Protein AF-A0A7S2JEN3-F1 (afdb_monomer)

Organism: NCBI:txid327968

Nearest PDB structures (foldseek):
  3asi-assembly1_A  TM=3.617E-01  e=3.922E-09  Bos taurus
  3poy-assembly1_A  TM=3.311E-01  e=6.018E-09  Bos taurus
  3qcw-assembly2_B  TM=3.626E-01  e=3.336E-08  Bos taurus
  3r05-assembly2_B  TM=3.254E-01  e=3.848E-08  Bos taurus
  8s9p-assembly1_A  TM=6.388E-01  e=2.435E-04  Homo sapiens

Structure (mmCIF, N/CA/C/O backbone):
data_AF-A0A7S2JEN3-F1
#
_entry.id   AF-A0A7S2JEN3-F1
#
loop_
_atom_site.group_PDB
_atom_site.id
_atom_site.type_symbol
_atom_site.label_atom_id
_atom_site.label_alt_id
_atom_site.label_comp_id
_atom_site.label_asym_id
_atom_site.label_entity_id
_atom_site.label_seq_id
_atom_site.pdbx_PDB_ins_code
_atom_site.Cartn_x
_atom_site.Cartn_y
_atom_site.Cartn_z
_atom_site.occupancy
_atom_site.B_iso_or_equiv
_atom_site.auth_seq_id
_atom_site.auth_comp_id
_atom_site.auth_asym_id
_atom_site.auth_atom_id
_atom_site.pdbx_PDB_model_num
ATOM 1 N N . MET A 1 1 ? -16.710 -2.799 22.332 1.00 93.75 1 MET A N 1
ATOM 2 C CA . MET A 1 1 ? -17.083 -2.979 20.915 1.00 93.75 1 MET A CA 1
ATOM 3 C C . MET A 1 1 ? -15.906 -3.557 20.156 1.00 93.75 1 MET A C 1
ATOM 5 O O . MET A 1 1 ? -14.784 -3.438 20.639 1.00 93.75 1 MET A O 1
ATOM 9 N N . SER A 1 2 ? -16.154 -4.150 18.993 1.00 96.62 2 SER A N 1
ATOM 10 C CA . SER A 1 2 ? -15.103 -4.720 18.150 1.00 96.62 2 SER A CA 1
ATOM 11 C C . SER A 1 2 ? -15.411 -4.555 16.673 1.00 96.62 2 SER A C 1
ATOM 13 O O . SER A 1 2 ? -16.582 -4.515 16.289 1.00 96.62 2 SER A O 1
ATOM 15 N N . PHE A 1 3 ? -14.358 -4.551 15.861 1.00 98.12 3 PHE A N 1
ATOM 16 C CA . PHE A 1 3 ? -14.443 -4.730 14.416 1.00 98.12 3 PHE A CA 1
ATOM 17 C C . PHE A 1 3 ? -13.589 -5.913 14.009 1.00 98.12 3 PHE A C 1
ATOM 19 O O . PHE A 1 3 ? -12.420 -5.968 14.381 1.00 98.12 3 PHE A O 1
ATOM 26 N N . ALA A 1 4 ? -14.163 -6.819 13.230 1.00 97.81 4 ALA A N 1
ATOM 27 C CA . ALA A 1 4 ? -13.425 -7.883 12.571 1.00 97.81 4 ALA A CA 1
ATOM 28 C C . ALA A 1 4 ? -13.518 -7.677 11.068 1.00 97.81 4 ALA A C 1
ATOM 30 O O . ALA A 1 4 ? -14.602 -7.391 10.569 1.00 97.81 4 ALA A O 1
ATOM 31 N N . PHE A 1 5 ? -12.404 -7.779 10.359 1.00 97.62 5 PHE A N 1
ATOM 32 C CA . PHE A 1 5 ? -12.376 -7.593 8.914 1.00 97.62 5 PHE A CA 1
ATOM 33 C C . PHE A 1 5 ? -11.152 -8.268 8.305 1.00 97.62 5 PHE A C 1
ATOM 35 O O . PHE A 1 5 ? -10.150 -8.516 8.977 1.00 97.62 5 PHE A O 1
ATOM 42 N N . THR A 1 6 ? -11.233 -8.529 7.010 1.00 96.75 6 THR A N 1
ATOM 43 C CA . THR A 1 6 ? -10.100 -8.928 6.180 1.00 96.75 6 THR A CA 1
ATOM 44 C C . THR A 1 6 ? -9.715 -7.725 5.322 1.00 96.75 6 THR A C 1
ATOM 46 O O . THR A 1 6 ? -10.590 -7.095 4.726 1.00 96.75 6 THR A O 1
ATOM 49 N N . ALA A 1 7 ? -8.435 -7.369 5.259 1.00 96.44 7 ALA A N 1
ATOM 50 C CA . ALA A 1 7 ? -7.984 -6.242 4.450 1.00 96.44 7 ALA A CA 1
ATOM 51 C C . ALA A 1 7 ? -6.655 -6.518 3.748 1.00 96.44 7 ALA A C 1
ATOM 53 O O . ALA A 1 7 ? -5.782 -7.203 4.275 1.00 96.44 7 ALA A O 1
ATOM 54 N N . ARG A 1 8 ? -6.515 -5.933 2.559 1.00 94.69 8 ARG A N 1
ATOM 55 C CA . ARG A 1 8 ? -5.269 -5.821 1.801 1.00 94.69 8 ARG A CA 1
ATOM 56 C C . ARG A 1 8 ? -5.065 -4.354 1.458 1.00 94.69 8 ARG A C 1
ATOM 58 O O . ARG A 1 8 ? -6.008 -3.700 1.012 1.00 94.69 8 ARG A O 1
ATOM 65 N N . TRP A 1 9 ? -3.844 -3.863 1.617 1.00 90.94 9 TRP A N 1
ATOM 66 C CA . TRP A 1 9 ? -3.442 -2.538 1.156 1.00 90.94 9 TRP A CA 1
ATOM 67 C C . TRP A 1 9 ? -2.580 -2.704 -0.082 1.00 90.94 9 TRP A C 1
ATOM 69 O O . TRP A 1 9 ? -1.497 -3.270 0.008 1.00 90.94 9 TRP A O 1
ATOM 79 N N . ASP A 1 10 ? -3.037 -2.203 -1.222 1.00 86.06 10 ASP A N 1
ATOM 80 C CA . ASP A 1 10 ? -2.220 -2.150 -2.441 1.00 86.06 10 ASP A CA 1
ATOM 81 C C . ASP A 1 10 ? -1.127 -1.086 -2.263 1.00 86.06 10 ASP A C 1
ATOM 83 O O . ASP A 1 10 ? 0.029 -1.269 -2.641 1.00 86.06 10 ASP A O 1
ATOM 87 N N . MET A 1 11 ? -1.498 -0.003 -1.572 1.00 77.44 11 MET A N 1
ATOM 88 C CA . MET A 1 11 ? -0.614 1.058 -1.116 1.00 77.44 11 MET A CA 1
ATOM 89 C C . MET A 1 11 ? -1.052 1.502 0.291 1.00 77.44 11 MET A C 1
ATOM 91 O O . MET A 1 11 ? -2.130 2.087 0.431 1.00 77.44 11 MET A O 1
ATOM 95 N N . PRO A 1 12 ? -0.262 1.256 1.355 1.00 73.56 12 PRO A N 1
ATOM 96 C CA . PRO A 1 12 ? -0.603 1.688 2.708 1.00 73.56 12 PRO A CA 1
ATOM 97 C C . PRO A 1 12 ? -0.328 3.189 2.875 1.00 73.56 12 PRO A C 1
ATOM 99 O O . PRO A 1 12 ? 0.626 3.600 3.541 1.00 73.56 12 PRO A O 1
ATOM 102 N N . ILE A 1 13 ? -1.169 4.016 2.248 1.00 73.19 13 ILE A N 1
ATOM 103 C CA . ILE A 1 13 ? -1.114 5.472 2.381 1.00 73.19 13 ILE A CA 1
ATOM 104 C C . ILE A 1 13 ? -1.272 5.827 3.855 1.00 73.19 13 ILE A C 1
ATOM 106 O O . ILE A 1 13 ? -2.235 5.429 4.514 1.00 73.19 13 ILE A O 1
ATOM 110 N N . ARG A 1 14 ? -0.313 6.598 4.372 1.00 79.12 14 ARG A N 1
ATOM 111 C CA . ARG A 1 14 ? -0.303 7.012 5.770 1.00 79.12 14 ARG A CA 1
ATOM 112 C C . ARG A 1 14 ? -1.595 7.747 6.116 1.00 79.12 14 ARG A C 1
ATOM 114 O O . ARG A 1 14 ? -1.864 8.818 5.581 1.00 79.12 14 ARG A O 1
ATOM 121 N N . GLY A 1 15 ? -2.349 7.189 7.056 1.00 80.00 15 GLY A N 1
ATOM 122 C CA . GLY A 1 15 ? -3.566 7.799 7.578 1.00 80.00 15 GLY A CA 1
ATOM 123 C C . GLY A 1 15 ? -4.828 7.508 6.770 1.00 80.00 15 GLY A C 1
ATOM 124 O O . GLY A 1 15 ? -5.889 7.967 7.181 1.00 80.00 15 GLY A O 1
ATOM 125 N N . ALA A 1 16 ? -4.756 6.736 5.679 1.00 86.94 16 ALA A N 1
ATOM 126 C CA . ALA A 1 16 ? -5.949 6.278 4.975 1.00 86.94 16 ALA A CA 1
ATOM 127 C C . ALA A 1 16 ? -6.713 5.253 5.840 1.00 86.94 16 ALA A C 1
ATOM 129 O O . ALA A 1 16 ? -6.142 4.214 6.206 1.00 86.94 16 ALA A O 1
ATOM 130 N N . PRO A 1 17 ? -7.978 5.527 6.210 1.00 92.50 17 PRO A N 1
ATOM 131 C CA . PRO A 1 17 ? -8.719 4.649 7.097 1.00 92.50 17 PRO A CA 1
ATOM 132 C C . PRO A 1 17 ? -9.406 3.514 6.337 1.00 92.50 17 PRO A C 1
ATOM 134 O O . PRO A 1 17 ? -9.975 3.698 5.262 1.00 92.50 17 PRO A O 1
ATOM 137 N N . VAL A 1 18 ? -9.415 2.342 6.964 1.00 95.44 18 VAL A N 1
ATOM 138 C CA . VAL A 1 18 ? -10.313 1.232 6.625 1.00 95.44 18 VAL A CA 1
ATOM 139 C C . VAL A 1 18 ? -11.694 1.498 7.218 1.00 95.44 18 VAL A C 1
ATOM 141 O O . VAL A 1 18 ? -12.700 1.226 6.571 1.00 95.44 18 VAL A O 1
ATOM 144 N N . ILE A 1 19 ? -11.742 2.061 8.428 1.00 96.62 19 ILE A N 1
ATOM 145 C CA . ILE A 1 19 ? -12.964 2.393 9.168 1.00 96.62 19 ILE A CA 1
ATOM 146 C C . ILE A 1 19 ? -12.802 3.805 9.726 1.00 96.62 19 ILE A C 1
ATOM 148 O O . ILE A 1 19 ? -11.794 4.082 10.374 1.00 96.62 19 ILE A O 1
ATOM 152 N N . ASP A 1 20 ? -13.782 4.677 9.502 1.00 95.12 20 ASP A N 1
ATOM 153 C CA . ASP A 1 20 ? -13.841 6.022 10.090 1.00 95.12 20 ASP A CA 1
ATOM 154 C C . ASP A 1 20 ? -15.295 6.344 10.468 1.00 95.12 20 ASP A C 1
ATOM 156 O O . ASP A 1 20 ? -16.127 6.723 9.635 1.00 95.12 20 ASP A O 1
ATOM 160 N N . PHE A 1 21 ? -15.632 6.065 11.730 1.00 94.88 21 PHE A N 1
ATOM 161 C CA . PHE A 1 21 ? -16.981 6.205 12.274 1.00 94.88 21 PHE A CA 1
ATOM 162 C C . PHE A 1 21 ? -17.039 7.392 13.228 1.00 94.88 21 PHE A C 1
ATOM 164 O O . PHE A 1 21 ? -16.536 7.305 14.349 1.00 94.88 21 PHE A O 1
ATOM 171 N N . ALA A 1 22 ? -17.702 8.475 12.836 1.00 92.19 22 ALA A N 1
ATOM 172 C CA . ALA A 1 22 ? -17.576 9.753 13.530 1.00 92.19 22 ALA A CA 1
ATOM 173 C C . ALA A 1 22 ? -18.874 10.573 13.581 1.00 92.19 22 ALA A C 1
ATOM 175 O O . ALA A 1 22 ? -19.838 10.342 12.840 1.00 92.19 22 AL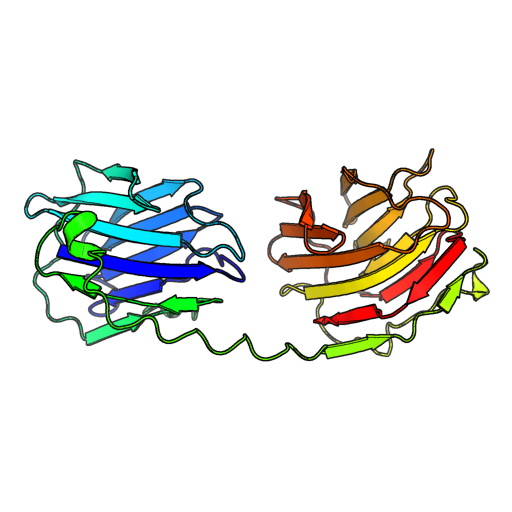A A O 1
ATOM 176 N N . ASN A 1 23 ? -18.876 11.558 14.479 1.00 87.12 23 ASN A N 1
ATOM 177 C CA . ASN A 1 23 ? -19.910 12.577 14.630 1.00 87.12 23 ASN A CA 1
ATOM 178 C C . ASN A 1 23 ? -19.324 13.976 14.343 1.00 87.12 23 ASN A C 1
ATOM 180 O O . ASN A 1 23 ? -19.205 14.817 15.230 1.00 87.12 23 ASN A O 1
ATOM 184 N N . GLY A 1 24 ? -18.908 14.219 13.096 1.00 77.06 24 GLY A N 1
ATOM 185 C CA . GLY A 1 24 ? -18.188 15.446 12.730 1.00 77.06 24 GLY A CA 1
ATOM 186 C C . GLY A 1 24 ? -16.699 15.377 13.086 1.00 77.06 24 GLY A C 1
ATOM 187 O O . GLY A 1 24 ? -16.101 14.314 12.976 1.00 77.06 24 GLY A O 1
ATOM 188 N N . ALA A 1 25 ? -16.081 16.504 13.456 1.00 71.75 25 ALA A N 1
ATOM 189 C CA . ALA A 1 25 ? -14.637 16.586 13.731 1.00 71.75 25 ALA A CA 1
ATOM 190 C C . ALA A 1 25 ? -14.217 16.025 15.107 1.00 71.75 25 ALA A C 1
ATOM 192 O O . ALA A 1 25 ? -13.027 15.968 15.407 1.00 71.75 25 ALA A O 1
ATOM 193 N N . SER A 1 26 ? -15.181 15.636 15.941 1.00 72.25 26 SER A N 1
ATOM 194 C CA . SER A 1 26 ? -14.978 15.077 17.278 1.00 72.25 26 SER A CA 1
ATOM 195 C C . SER A 1 26 ? -15.768 13.770 17.432 1.00 72.25 26 SER A C 1
ATOM 197 O O . SER A 1 26 ? -16.727 13.520 16.702 1.00 72.25 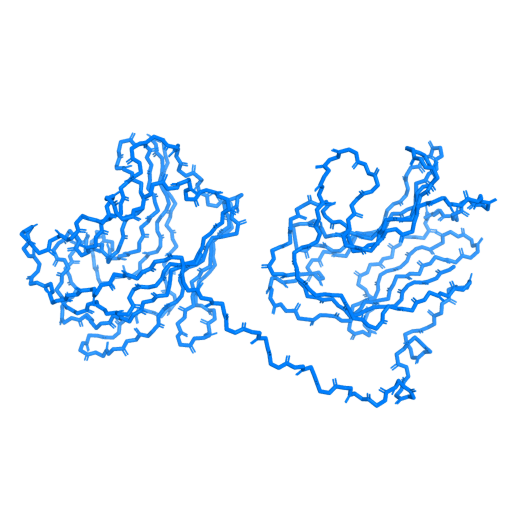26 SER A O 1
ATOM 199 N N . ASP A 1 27 ? -15.375 12.924 18.387 1.00 88.56 27 ASP A N 1
ATOM 200 C CA . ASP A 1 27 ? -16.066 11.666 18.725 1.00 88.56 27 ASP A CA 1
ATOM 201 C C . ASP A 1 27 ? -16.008 10.564 17.642 1.00 88.56 27 ASP A C 1
ATOM 203 O O . ASP A 1 27 ? -17.024 9.987 17.229 1.00 88.56 27 ASP A O 1
ATOM 207 N N . GLY A 1 28 ? -14.788 10.264 17.193 1.00 94.06 28 GLY A N 1
ATOM 208 C CA . GLY A 1 28 ? -14.463 9.289 16.154 1.00 94.06 28 GLY A CA 1
ATOM 209 C C . GLY A 1 28 ? -14.034 7.911 16.667 1.00 94.06 28 GLY A C 1
ATOM 210 O O . GLY A 1 28 ? -13.557 7.730 17.788 1.00 94.06 28 GLY A O 1
ATOM 211 N N . ILE A 1 29 ? -14.199 6.908 15.814 1.00 96.25 29 ILE A N 1
ATOM 212 C CA . ILE A 1 29 ? -13.578 5.595 15.940 1.00 96.25 29 ILE A CA 1
ATOM 213 C C . ILE A 1 29 ? -12.918 5.295 14.603 1.00 96.25 29 ILE A C 1
ATOM 215 O O . ILE A 1 29 ? -13.609 5.171 13.590 1.00 96.25 29 ILE A O 1
ATOM 219 N N . VAL A 1 30 ? -11.594 5.185 14.606 1.00 95.94 30 VAL A N 1
ATOM 220 C CA . VAL A 1 30 ? -10.807 5.133 13.375 1.00 95.94 30 VAL A CA 1
ATOM 221 C C . VAL A 1 30 ? -9.895 3.917 13.391 1.00 95.94 30 VAL A C 1
ATOM 223 O O . VAL A 1 30 ? -9.175 3.687 14.359 1.00 95.94 30 VAL A O 1
ATOM 226 N N . VAL A 1 31 ? -9.907 3.147 12.305 1.00 97.50 31 VAL A N 1
ATOM 227 C CA . VAL A 1 31 ? -8.921 2.098 12.026 1.00 97.50 31 VAL A CA 1
ATOM 228 C C . VAL A 1 31 ? -8.219 2.459 10.730 1.00 97.50 31 VAL A C 1
ATOM 230 O O . VAL A 1 31 ? -8.868 2.565 9.688 1.00 97.50 31 VAL A O 1
ATOM 233 N N . LYS A 1 32 ? -6.905 2.661 10.779 1.00 95.38 32 LYS A N 1
ATOM 234 C CA . LYS A 1 32 ? -6.117 3.163 9.647 1.00 95.38 32 LYS A CA 1
ATOM 235 C C . LYS A 1 32 ? -4.753 2.495 9.568 1.00 95.38 32 LYS A C 1
ATOM 237 O O . LYS A 1 32 ? -4.239 2.001 10.568 1.00 95.38 32 LYS A O 1
ATOM 242 N N . A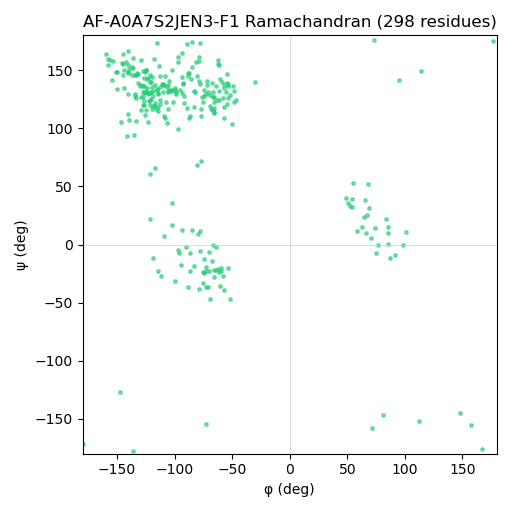LA A 1 33 ? -4.165 2.496 8.377 1.00 91.38 33 ALA A N 1
ATOM 243 C CA . ALA A 1 33 ? -2.781 2.078 8.199 1.00 91.38 33 ALA A CA 1
ATOM 244 C C . ALA A 1 33 ? -1.835 3.286 8.253 1.00 91.38 33 ALA A C 1
ATOM 246 O O . ALA A 1 33 ? -2.148 4.378 7.771 1.00 91.38 33 ALA A O 1
ATOM 247 N N . SER A 1 34 ? -0.650 3.091 8.827 1.00 84.06 34 SER A N 1
ATOM 248 C CA . SER A 1 34 ? 0.418 4.092 8.843 1.00 84.06 34 SER A CA 1
ATOM 249 C C . SER A 1 34 ? 1.777 3.404 8.777 1.00 84.06 34 SER A C 1
ATOM 251 O O . SER A 1 34 ? 2.227 2.838 9.769 1.00 84.06 34 SER A O 1
ATOM 253 N N . GLY A 1 35 ? 2.439 3.460 7.615 1.00 76.50 35 GLY A N 1
ATOM 254 C CA . GLY A 1 35 ? 3.826 2.997 7.456 1.00 76.50 35 GLY A CA 1
ATOM 255 C C . GLY A 1 35 ? 4.041 1.547 7.903 1.00 76.50 35 GLY A C 1
ATOM 256 O O . GLY A 1 35 ? 4.863 1.292 8.774 1.00 76.50 35 GLY A O 1
ATOM 257 N N . GLY A 1 36 ? 3.236 0.618 7.379 1.00 86.12 36 GLY A N 1
ATOM 258 C CA . GLY A 1 36 ? 3.299 -0.809 7.731 1.00 86.12 36 GLY A CA 1
ATOM 259 C C . GLY A 1 36 ? 2.675 -1.179 9.085 1.00 86.12 36 GLY A C 1
ATOM 260 O O . GLY A 1 36 ? 2.642 -2.348 9.463 1.00 86.12 36 GLY A O 1
ATOM 261 N N . SER A 1 37 ? 2.143 -0.203 9.820 1.00 93.56 37 SER A N 1
ATOM 262 C CA . SER A 1 37 ? 1.423 -0.433 11.075 1.00 93.56 37 SER A CA 1
ATOM 263 C C . SER A 1 37 ? -0.084 -0.334 10.872 1.00 93.56 37 SER A C 1
ATOM 265 O O . SER A 1 37 ? -0.544 0.449 10.035 1.00 93.56 37 SER A O 1
ATOM 267 N N . LEU A 1 38 ? -0.848 -1.075 11.675 1.00 96.50 38 LEU A N 1
ATOM 268 C CA . LEU A 1 38 ? -2.279 -0.836 11.850 1.00 96.50 38 LEU A CA 1
ATOM 269 C C . LEU A 1 38 ? -2.493 -0.030 13.131 1.00 96.50 38 LEU A C 1
ATOM 271 O O . LEU A 1 38 ? -1.971 -0.393 14.183 1.00 96.50 38 LEU A O 1
ATOM 275 N N . GLU A 1 39 ? -3.270 1.039 13.048 1.00 97.62 39 GLU A N 1
ATOM 276 C CA . GLU A 1 39 ? -3.605 1.905 14.171 1.00 97.62 39 GLU A CA 1
ATOM 277 C C . GLU A 1 39 ? -5.117 1.886 14.398 1.00 97.62 39 GLU A C 1
ATOM 279 O O . GLU A 1 39 ? -5.902 2.035 13.456 1.00 97.62 39 GLU A O 1
ATOM 284 N N . PHE A 1 40 ? -5.521 1.700 15.652 1.00 98.06 40 PHE A N 1
ATOM 285 C CA . PHE A 1 40 ? -6.907 1.767 16.094 1.00 98.06 40 PHE A CA 1
ATOM 286 C C . PHE A 1 40 ? -7.045 2.866 17.141 1.00 98.06 40 PHE A C 1
ATOM 288 O O . PHE A 1 40 ? -6.453 2.774 18.214 1.00 98.06 40 PHE A O 1
ATOM 295 N N . CYS A 1 41 ? -7.837 3.889 16.828 1.00 96.88 41 CYS A N 1
ATOM 296 C CA . CYS A 1 41 ? -8.033 5.067 17.658 1.00 96.88 41 CYS A CA 1
ATOM 297 C C . CYS A 1 41 ? -9.492 5.241 18.074 1.00 96.88 41 CYS A C 1
ATOM 299 O O . CYS A 1 41 ? -10.424 5.011 17.299 1.00 96.88 41 CYS A O 1
ATOM 301 N N . VAL A 1 42 ? -9.665 5.730 19.297 1.00 96.56 42 VAL A N 1
ATOM 302 C CA . VAL A 1 42 ? -10.915 6.270 19.823 1.00 96.56 42 VAL A CA 1
ATOM 303 C C . VAL A 1 42 ? -10.679 7.742 20.123 1.00 96.56 42 VAL A C 1
ATOM 305 O O . VAL A 1 42 ? -9.857 8.097 20.969 1.00 96.56 42 VAL A O 1
ATOM 308 N N . GLU A 1 43 ? -11.404 8.594 19.417 1.00 93.31 43 GLU A N 1
ATOM 309 C CA . GLU A 1 43 ? -11.306 10.046 19.492 1.00 93.31 43 GLU A CA 1
ATOM 310 C C . GLU A 1 43 ? -12.525 10.569 20.254 1.00 93.31 43 GLU A C 1
ATOM 312 O O . GLU A 1 43 ? -13.647 10.161 19.974 1.00 93.31 43 GLU A O 1
ATOM 317 N N . ASN A 1 44 ? -12.322 11.445 21.236 1.00 88.75 44 ASN A N 1
ATOM 318 C CA . ASN A 1 44 ? -13.376 12.249 21.865 1.00 88.75 44 ASN A CA 1
ATOM 319 C C . ASN A 1 44 ? -12.793 13.608 22.290 1.00 88.75 44 ASN A C 1
ATOM 321 O O . ASN A 1 44 ? -12.154 14.255 21.467 1.00 88.75 44 ASN A O 1
ATOM 325 N N . SER A 1 45 ? -12.933 14.047 23.547 1.00 86.38 45 SER A N 1
ATOM 326 C CA . SER A 1 45 ? -12.160 15.193 24.058 1.00 86.38 45 SER A CA 1
ATOM 327 C C . SER A 1 45 ? -10.645 14.949 24.051 1.00 86.38 45 SER A C 1
ATOM 329 O O . SER A 1 45 ? -9.877 15.904 24.083 1.00 86.38 45 SER A O 1
ATOM 331 N N . HIS A 1 46 ? -10.222 13.681 24.030 1.00 88.12 46 HIS A N 1
ATOM 332 C CA . HIS A 1 46 ? -8.836 13.247 23.864 1.00 88.12 46 HIS A CA 1
ATOM 333 C C . HIS A 1 46 ? -8.794 12.010 22.962 1.00 88.12 46 HIS A C 1
ATOM 335 O O . HIS A 1 46 ? -9.752 11.236 22.913 1.00 88.12 46 HIS A O 1
ATOM 341 N N . THR A 1 47 ? -7.665 11.791 22.297 1.00 93.38 47 THR A N 1
ATOM 342 C CA . THR A 1 47 ? -7.453 10.613 21.451 1.00 93.38 47 THR A CA 1
ATOM 343 C C . THR A 1 47 ? -6.655 9.557 22.205 1.00 93.38 47 THR A C 1
ATOM 345 O O . THR A 1 47 ? -5.600 9.860 22.758 1.00 93.38 47 THR A O 1
ATOM 348 N N . ALA A 1 48 ? -7.147 8.318 22.209 1.00 96.38 48 ALA A N 1
ATOM 349 C CA . ALA A 1 48 ? -6.380 7.141 22.611 1.00 96.38 48 ALA A CA 1
ATOM 350 C C . ALA A 1 48 ? -6.221 6.223 21.399 1.00 96.38 48 ALA A C 1
ATOM 352 O O . ALA A 1 48 ? -7.203 5.966 20.701 1.00 96.38 48 ALA A O 1
ATOM 353 N N . CYS A 1 49 ? -5.007 5.737 21.154 1.00 97.00 49 CYS A N 1
ATOM 354 C CA . CYS A 1 49 ? -4.708 4.847 20.040 1.00 97.00 49 CYS A CA 1
ATOM 355 C C . CYS A 1 49 ? -3.879 3.659 20.516 1.00 97.00 49 CYS A C 1
ATOM 357 O O . CYS A 1 49 ? -3.039 3.794 21.401 1.00 97.00 49 CYS A O 1
ATOM 359 N N . VAL A 1 50 ? -4.084 2.516 19.873 1.00 97.94 50 VAL A N 1
ATOM 360 C CA . VAL A 1 50 ? -3.201 1.353 19.947 1.00 97.94 50 VAL A CA 1
ATOM 361 C C . VAL A 1 50 ? -2.640 1.096 18.550 1.00 97.94 50 VAL A C 1
ATOM 363 O O . VAL A 1 50 ? -3.372 1.184 17.560 1.00 97.94 50 VAL A O 1
ATOM 366 N N . THR A 1 51 ? -1.344 0.794 18.463 1.00 97.94 51 THR A N 1
ATOM 367 C CA . THR A 1 51 ? -0.633 0.642 17.186 1.00 97.94 51 THR A CA 1
ATOM 368 C C . THR A 1 51 ? 0.088 -0.694 17.136 1.00 97.94 51 THR A C 1
ATOM 370 O O . THR A 1 51 ? 0.975 -0.960 17.942 1.00 97.94 51 THR A O 1
ATOM 373 N N . ALA A 1 52 ? -0.262 -1.518 16.152 1.00 95.94 52 ALA A N 1
ATOM 374 C CA . ALA A 1 52 ? 0.409 -2.776 15.857 1.00 95.94 52 ALA A CA 1
ATOM 375 C C . ALA A 1 52 ? 1.428 -2.571 14.728 1.00 95.94 52 ALA A C 1
ATOM 377 O O . ALA A 1 52 ? 1.066 -2.522 13.547 1.00 95.94 52 ALA A O 1
ATOM 378 N N . GLY A 1 53 ? 2.702 -2.428 15.101 1.00 93.00 53 GLY A N 1
ATOM 379 C CA . GLY A 1 53 ? 3.813 -2.300 14.157 1.00 93.00 53 GLY A CA 1
ATOM 380 C C . GLY A 1 53 ? 4.0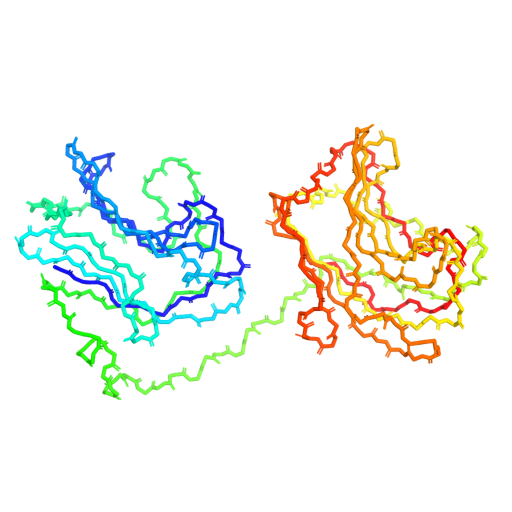01 -3.560 13.310 1.00 93.00 53 GLY A C 1
ATOM 381 O O . GLY A 1 53 ? 3.922 -4.671 13.826 1.00 93.00 53 GLY A O 1
ATOM 382 N N . GLY A 1 54 ? 4.224 -3.395 12.004 1.00 87.56 54 GLY A N 1
ATOM 383 C CA . GLY A 1 54 ? 4.429 -4.513 11.071 1.00 87.56 54 GLY A CA 1
ATOM 384 C C . GLY A 1 54 ? 3.178 -5.352 10.776 1.00 87.56 54 GLY A C 1
ATOM 385 O O . GLY A 1 54 ? 3.268 -6.362 10.083 1.00 87.56 54 GLY A O 1
ATOM 386 N N . ALA A 1 55 ? 2.004 -4.955 11.276 1.00 91.19 55 ALA A N 1
ATOM 387 C CA . ALA A 1 55 ? 0.753 -5.674 11.038 1.00 91.19 55 ALA A CA 1
ATOM 388 C C . ALA A 1 55 ? 0.196 -5.480 9.617 1.00 91.19 55 ALA A C 1
ATOM 390 O O . ALA A 1 55 ? -0.720 -6.195 9.218 1.00 91.19 55 ALA A O 1
ATOM 391 N N . VAL A 1 56 ? 0.717 -4.517 8.854 1.00 92.00 56 VAL A N 1
ATOM 392 C CA . VAL A 1 56 ? 0.285 -4.224 7.484 1.00 92.00 56 VAL A CA 1
ATOM 393 C C . VAL A 1 56 ? 1.471 -4.391 6.546 1.00 92.00 56 VAL A C 1
ATOM 395 O O . VAL A 1 56 ? 2.503 -3.751 6.718 1.00 92.00 56 VAL A O 1
ATOM 398 N N . SER A 1 57 ? 1.313 -5.222 5.520 1.00 87.31 57 SER A N 1
ATOM 399 C CA . SER A 1 57 ? 2.290 -5.370 4.440 1.00 87.31 57 SER A CA 1
ATOM 400 C C . SER A 1 57 ? 1.620 -5.104 3.090 1.00 87.31 57 SER A C 1
ATOM 402 O O . SER A 1 57 ? 0.514 -5.604 2.861 1.00 87.31 57 SER A O 1
ATOM 404 N N . PRO A 1 58 ? 2.244 -4.316 2.192 1.00 85.81 58 PRO A N 1
ATOM 405 C CA . PRO A 1 58 ? 1.688 -4.052 0.871 1.00 85.81 58 PRO A CA 1
ATOM 406 C C . PRO A 1 58 ? 1.366 -5.342 0.113 1.00 85.81 58 PRO A C 1
ATOM 408 O O . PRO A 1 58 ? 2.150 -6.290 0.109 1.00 85.81 58 PRO A O 1
ATOM 411 N N . ASN A 1 59 ? 0.214 -5.357 -0.553 1.00 86.00 59 ASN A N 1
ATOM 412 C CA . ASN A 1 59 ? -0.309 -6.458 -1.361 1.00 86.00 59 ASN A CA 1
ATOM 413 C C . ASN A 1 59 ? -0.509 -7.789 -0.616 1.00 86.00 59 ASN A C 1
ATOM 415 O O . ASN A 1 59 ? -0.795 -8.801 -1.254 1.00 86.00 59 ASN A O 1
ATOM 419 N N . GLN A 1 60 ? -0.426 -7.799 0.716 1.00 89.50 60 GLN A N 1
ATOM 420 C CA . GLN A 1 60 ? -0.735 -8.968 1.532 1.00 89.50 60 GLN A CA 1
ATOM 421 C C . GLN A 1 60 ? -2.090 -8.803 2.208 1.00 89.50 60 GLN A C 1
ATOM 423 O O . GLN A 1 60 ? -2.416 -7.746 2.749 1.00 89.50 60 GLN A O 1
ATOM 428 N N . GLU A 1 61 ? -2.899 -9.853 2.131 1.00 93.56 61 GLU A N 1
ATOM 429 C CA . GLU A 1 61 ? -4.172 -9.912 2.833 1.00 93.56 61 GLU A CA 1
ATOM 430 C C . GLU A 1 61 ? -3.935 -10.348 4.283 1.00 93.56 61 GLU A C 1
ATOM 432 O O . GLU A 1 61 ? -3.241 -11.332 4.540 1.00 93.56 61 GLU A O 1
ATOM 437 N N . GLY A 1 62 ? -4.521 -9.615 5.224 1.00 94.06 62 GLY A N 1
ATOM 438 C CA . GLY A 1 62 ? -4.502 -9.932 6.646 1.00 94.06 62 GLY A CA 1
ATOM 439 C C . GLY A 1 62 ? -5.911 -9.946 7.222 1.00 94.06 62 GLY A C 1
ATOM 440 O O . GLY A 1 62 ? -6.797 -9.212 6.773 1.00 94.06 62 GLY A O 1
ATOM 441 N N . LYS A 1 63 ? -6.125 -10.783 8.237 1.00 96.81 63 LYS A N 1
ATOM 442 C CA . LYS A 1 63 ? -7.327 -10.743 9.073 1.00 96.81 63 LYS A CA 1
ATOM 443 C C . LYS A 1 63 ? -7.033 -9.927 10.318 1.00 96.81 63 LYS A C 1
ATOM 445 O O . LYS A 1 63 ? -6.030 -10.158 10.994 1.00 96.81 63 LYS A O 1
ATOM 450 N N . TYR A 1 64 ? -7.940 -9.022 10.646 1.00 98.06 64 TYR A N 1
ATOM 451 C CA . TYR A 1 64 ? -7.783 -8.084 11.741 1.00 98.06 64 TYR A CA 1
ATOM 452 C C . TYR A 1 64 ? -9.000 -8.121 12.645 1.00 98.06 64 TYR A C 1
ATOM 454 O O . TYR A 1 64 ? -10.141 -8.132 12.184 1.00 98.06 64 TYR A O 1
ATOM 462 N N . LEU A 1 65 ? -8.745 -8.104 13.946 1.00 98.25 65 LEU A N 1
ATOM 463 C CA . LEU A 1 65 ? -9.759 -7.860 14.957 1.00 98.25 65 LEU A CA 1
ATOM 464 C C . LEU A 1 65 ? -9.249 -6.741 15.850 1.00 98.25 65 LEU A C 1
ATOM 466 O O . LEU A 1 65 ? -8.209 -6.885 16.483 1.00 98.25 65 LEU A O 1
ATOM 470 N N . VAL A 1 66 ? -9.986 -5.640 15.919 1.00 98.56 66 VAL A N 1
ATOM 471 C CA . VAL A 1 66 ? -9.719 -4.584 16.896 1.00 98.56 66 VAL A CA 1
ATOM 472 C C . VAL A 1 66 ? -10.826 -4.579 17.934 1.00 98.56 66 VAL A C 1
ATOM 474 O O . VAL A 1 66 ? -12.004 -4.762 17.607 1.00 98.56 66 VAL A O 1
ATOM 477 N N . THR A 1 67 ? -10.463 -4.416 19.199 1.00 97.81 67 THR A N 1
ATOM 478 C CA . THR A 1 67 ? -11.398 -4.515 20.320 1.00 97.81 67 THR A CA 1
ATOM 479 C C . THR A 1 67 ? -11.206 -3.370 21.288 1.00 97.81 67 THR A C 1
ATOM 481 O O . THR A 1 67 ? -10.085 -2.941 21.518 1.00 97.81 67 THR A O 1
ATOM 484 N N . VAL A 1 68 ? -12.299 -2.924 21.899 1.00 97.44 68 VAL A N 1
ATOM 485 C CA . VAL A 1 68 ? -12.270 -2.069 23.085 1.00 97.44 68 VAL A CA 1
ATOM 486 C C . VAL A 1 68 ? -13.255 -2.581 24.131 1.00 97.44 68 VAL A C 1
ATOM 488 O O . VAL A 1 68 ? -14.440 -2.798 23.831 1.00 97.44 68 VAL A O 1
ATOM 491 N N . THR A 1 69 ? -12.780 -2.817 25.351 1.00 94.62 69 THR A N 1
ATOM 492 C CA . THR A 1 69 ? -13.614 -3.310 26.456 1.00 94.62 69 THR A CA 1
ATOM 493 C C . THR A 1 69 ? -14.459 -2.185 27.058 1.00 94.62 69 THR A C 1
ATOM 495 O O . THR A 1 69 ? -14.325 -1.010 26.716 1.00 94.62 69 THR A O 1
ATOM 498 N N . LYS A 1 70 ? -15.370 -2.527 27.978 1.00 92.56 70 LYS A N 1
ATOM 499 C CA . LYS A 1 70 ? -16.158 -1.525 28.721 1.00 92.56 70 LYS A CA 1
ATOM 500 C C . LYS A 1 70 ? -15.308 -0.677 29.678 1.00 92.56 70 LYS A C 1
ATOM 502 O O . LYS A 1 70 ? -15.806 0.329 30.168 1.00 92.56 70 LYS A O 1
ATOM 507 N N . HIS A 1 71 ? -14.077 -1.108 29.958 1.00 91.06 71 HIS A N 1
ATOM 508 C CA . HIS A 1 71 ? -13.117 -0.403 30.805 1.00 91.06 71 HIS A CA 1
ATOM 509 C C . HIS A 1 71 ? -12.130 0.445 29.994 1.00 91.06 71 HIS A C 1
ATOM 511 O O . HIS A 1 71 ? -11.415 1.249 30.575 1.00 91.06 71 HIS A O 1
ATOM 517 N N . GLY A 1 72 ? -12.151 0.331 28.662 1.00 94.94 72 GLY A N 1
ATOM 518 C CA . GLY A 1 72 ? -11.309 1.119 27.767 1.00 94.94 72 GLY A CA 1
ATOM 519 C C . GLY A 1 72 ? -10.055 0.398 27.292 1.00 94.94 72 GLY A C 1
ATOM 520 O O . GLY A 1 72 ? -9.343 0.974 26.487 1.00 94.94 72 GLY A O 1
ATOM 521 N N . GLU A 1 73 ? -9.805 -0.847 27.700 1.00 96.31 73 GLU A N 1
ATOM 522 C CA . GLU A 1 73 ? -8.667 -1.625 27.190 1.00 96.31 73 GLU A CA 1
ATOM 523 C C . GLU A 1 73 ? -8.845 -1.843 25.685 1.00 96.31 73 GLU A C 1
ATOM 525 O O . GLU A 1 73 ? -9.894 -2.336 25.251 1.00 96.31 73 GLU A O 1
ATOM 530 N N . MET A 1 74 ? -7.852 -1.442 24.895 1.00 98.31 74 MET A N 1
ATOM 531 C CA . MET A 1 74 ? -7.860 -1.508 23.436 1.00 98.31 74 MET A CA 1
ATOM 532 C C . MET A 1 74 ? -6.870 -2.566 22.962 1.00 98.31 74 MET A C 1
ATOM 534 O O . MET A 1 74 ? -5.747 -2.620 23.447 1.00 98.31 74 MET A O 1
ATOM 538 N N . SER A 1 75 ? -7.249 -3.377 21.980 1.00 98.00 75 SER A N 1
ATOM 539 C CA . SER A 1 75 ? -6.368 -4.421 21.445 1.00 98.00 75 SER A CA 1
ATOM 540 C C . SER A 1 75 ? -6.491 -4.520 19.932 1.00 98.00 75 SER A C 1
ATOM 542 O O . SER A 1 75 ? -7.572 -4.311 19.374 1.00 98.00 75 SER A O 1
ATOM 544 N N . ILE A 1 76 ? -5.391 -4.882 19.277 1.00 98.50 76 ILE A N 1
ATOM 545 C CA . ILE A 1 76 ? -5.334 -5.263 17.865 1.00 98.50 76 ILE A CA 1
ATOM 546 C C . ILE A 1 76 ? -4.842 -6.701 17.793 1.00 98.50 76 ILE A C 1
ATOM 548 O O . ILE A 1 76 ? -3.778 -7.030 18.311 1.00 98.50 76 ILE A O 1
ATOM 552 N N . TYR A 1 77 ? -5.587 -7.536 17.084 1.00 96.81 77 TYR A N 1
ATOM 553 C CA . TYR A 1 77 ? -5.188 -8.878 16.703 1.00 96.81 77 TYR A CA 1
ATOM 554 C C . TYR A 1 77 ? -4.961 -8.930 15.195 1.00 96.81 77 TYR A C 1
ATOM 556 O O . TYR A 1 77 ? -5.766 -8.399 14.427 1.00 96.81 77 TYR A O 1
ATOM 564 N N . HIS A 1 78 ? -3.899 -9.613 14.780 1.00 96.12 78 HIS A N 1
ATOM 565 C CA . HIS A 1 78 ? -3.565 -9.868 13.384 1.00 96.12 78 HIS A CA 1
ATOM 566 C C . HIS A 1 78 ? -3.379 -11.376 13.190 1.00 96.12 78 HIS A C 1
ATOM 568 O O . HIS A 1 78 ? -2.596 -12.005 13.897 1.00 96.12 78 HIS A O 1
ATOM 574 N N . ASN A 1 79 ? -4.142 -11.968 12.268 1.00 91.81 79 ASN A N 1
ATOM 575 C CA . ASN A 1 79 ? -4.100 -13.402 11.947 1.00 91.81 79 ASN A CA 1
ATOM 576 C C . ASN A 1 79 ? -4.170 -14.335 13.176 1.00 91.81 79 ASN A C 1
ATOM 578 O O . ASN A 1 79 ? -3.490 -15.356 13.240 1.00 91.81 79 ASN A O 1
ATOM 582 N N . GLY A 1 80 ? -5.005 -13.997 14.161 1.00 86.75 80 GLY A N 1
ATOM 583 C CA . GLY A 1 80 ? -5.225 -14.814 15.359 1.00 86.75 80 GLY A CA 1
ATOM 584 C C . GLY A 1 80 ? -4.313 -14.493 16.533 1.00 86.75 80 GLY A C 1
ATOM 585 O O . GLY A 1 80 ? -4.569 -14.976 17.632 1.00 86.75 80 GLY A O 1
ATOM 586 N N . GLN A 1 81 ? -3.293 -13.661 16.334 1.00 85.56 81 GLN A N 1
ATOM 587 C CA . GLN A 1 81 ? -2.328 -13.300 17.367 1.00 85.56 81 GLN A CA 1
ATOM 588 C C . GLN A 1 81 ? -2.583 -11.884 17.876 1.00 85.56 81 GLN A C 1
ATOM 590 O O . GLN A 1 81 ? -2.909 -10.994 17.092 1.00 85.56 81 GLN A O 1
ATOM 595 N 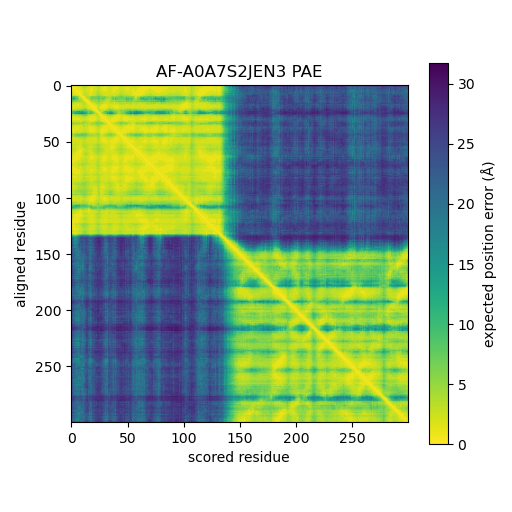N . LEU A 1 82 ? -2.431 -11.671 19.185 1.00 92.19 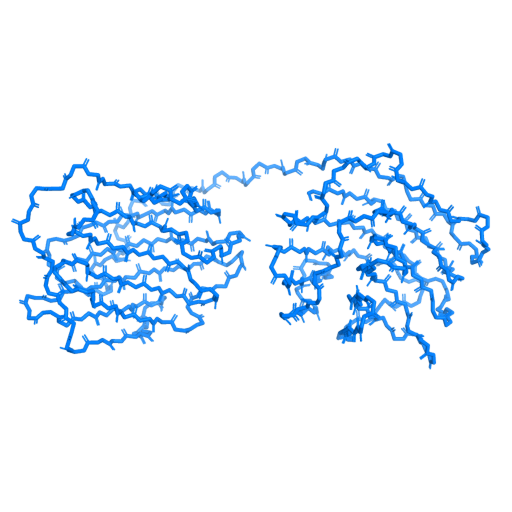82 LEU A N 1
ATOM 596 C CA . LEU A 1 82 ? -2.438 -10.333 19.772 1.00 92.19 82 LEU A CA 1
ATOM 597 C C . LEU A 1 82 ? -1.200 -9.580 19.270 1.00 92.19 82 LEU A C 1
ATOM 599 O O . LEU A 1 82 ? -0.075 -9.985 19.549 1.00 92.19 82 LEU A O 1
ATOM 603 N N . ALA A 1 83 ? -1.418 -8.513 18.508 1.00 91.81 83 ALA A N 1
ATOM 604 C CA . ALA A 1 83 ? -0.360 -7.736 17.871 1.00 91.81 83 ALA A CA 1
ATOM 605 C C . ALA A 1 83 ? -0.027 -6.455 18.650 1.00 91.81 83 ALA A C 1
ATOM 607 O O . ALA A 1 83 ? 1.118 -6.012 18.635 1.00 91.81 83 ALA A O 1
ATOM 608 N N . ALA A 1 84 ? -1.015 -5.859 19.321 1.00 95.56 84 ALA A N 1
ATOM 609 C CA . ALA A 1 84 ? -0.815 -4.720 20.211 1.00 95.56 84 ALA A CA 1
ATOM 610 C C . ALA A 1 84 ? -1.956 -4.596 21.224 1.00 95.56 84 ALA A C 1
ATOM 612 O O . ALA A 1 84 ? -3.087 -5.012 20.957 1.00 95.56 84 ALA A O 1
ATOM 613 N N . GLU A 1 85 ? -1.659 -3.974 22.360 1.00 94.50 85 GLU A N 1
ATOM 614 C CA . GLU A 1 85 ? -2.611 -3.703 23.431 1.00 94.50 85 GLU A CA 1
ATOM 615 C C . GLU A 1 85 ? -2.299 -2.360 24.102 1.00 94.50 85 GLU A C 1
ATOM 617 O O . GLU A 1 85 ? -1.138 -1.972 24.215 1.00 94.50 85 GLU A O 1
ATOM 622 N N . GLU A 1 86 ? -3.345 -1.663 24.537 1.00 95.88 86 GLU A N 1
ATOM 623 C CA . GLU A 1 86 ? -3.286 -0.464 25.366 1.00 95.88 86 GLU A CA 1
ATOM 624 C C . GLU A 1 86 ? -4.305 -0.610 26.504 1.00 95.88 86 GLU A C 1
ATOM 626 O O . GLU A 1 86 ? -5.521 -0.533 26.300 1.00 95.88 86 GLU A O 1
ATOM 631 N N . VAL A 1 87 ? -3.801 -0.856 27.714 1.00 93.56 87 VAL A N 1
ATOM 632 C CA . VAL A 1 87 ? -4.620 -1.095 28.913 1.00 93.56 87 VAL A CA 1
ATOM 633 C C . VAL A 1 87 ? -5.236 0.193 29.464 1.00 93.56 87 VAL A C 1
ATOM 635 O O . VAL A 1 87 ? -6.276 0.146 30.116 1.00 93.56 87 VAL A O 1
ATOM 638 N N . GLN A 1 88 ? -4.642 1.352 29.165 1.00 93.75 88 GLN A N 1
ATOM 639 C CA . GLN A 1 88 ? -5.146 2.685 29.512 1.00 93.75 88 GLN A CA 1
ATOM 640 C C . GLN A 1 88 ? -5.809 3.372 28.312 1.00 93.75 88 GLN A C 1
ATOM 642 O O . GLN A 1 88 ? -5.714 4.588 28.133 1.00 93.75 88 GLN A O 1
ATOM 647 N N . GLY A 1 89 ? -6.488 2.585 27.476 1.00 94.62 89 GLY A N 1
ATOM 648 C CA . GLY A 1 89 ? -7.209 3.095 26.321 1.00 94.62 89 GLY A CA 1
ATOM 649 C C . GLY A 1 89 ? -8.487 3.842 26.711 1.00 94.62 89 GLY A C 1
ATOM 650 O O . GLY A 1 89 ? -8.627 4.423 27.792 1.00 94.62 89 GLY A O 1
ATOM 651 N N . ARG A 1 90 ? -9.457 3.881 25.795 1.00 94.94 90 ARG A N 1
ATOM 652 C CA . ARG A 1 90 ? -10.638 4.730 25.964 1.00 94.94 90 ARG A CA 1
ATOM 653 C C . ARG A 1 90 ? -11.898 4.095 25.425 1.00 94.94 90 ARG A C 1
ATOM 655 O O . ARG A 1 90 ? -11.941 3.610 24.301 1.00 94.94 90 ARG A O 1
ATOM 662 N N . VAL A 1 91 ? -12.965 4.175 26.214 1.00 94.56 91 VAL A N 1
ATOM 663 C CA . VAL A 1 91 ? -14.297 3.746 25.783 1.00 94.56 91 VAL A CA 1
ATOM 664 C C . VAL A 1 91 ? -14.873 4.788 24.816 1.00 94.56 91 VAL A C 1
ATOM 666 O O . VAL A 1 91 ? -14.927 5.970 25.167 1.00 94.56 91 VAL A O 1
ATOM 669 N N . PRO A 1 92 ? -15.347 4.386 23.624 1.00 93.12 92 PRO A N 1
ATOM 670 C CA . PRO A 1 92 ? -16.009 5.303 22.707 1.00 93.12 92 PRO A CA 1
ATOM 671 C C . PRO A 1 92 ? -17.243 5.950 23.328 1.00 93.12 92 PRO A C 1
ATOM 673 O O . PRO A 1 92 ? -18.045 5.287 23.993 1.00 93.12 92 PRO A O 1
ATOM 676 N N . ALA A 1 93 ? -17.431 7.243 23.064 1.00 91.94 93 ALA A N 1
ATOM 677 C CA . ALA A 1 93 ? -18.598 7.966 23.545 1.00 91.94 93 ALA A CA 1
ATOM 678 C C . ALA A 1 93 ? -19.897 7.354 22.985 1.00 91.94 93 ALA A C 1
ATOM 680 O O . ALA A 1 93 ? -19.970 6.930 21.819 1.00 91.94 93 ALA A O 1
ATOM 681 N N . LYS A 1 94 ? -20.939 7.323 23.825 1.00 90.50 94 LYS A N 1
ATOM 682 C CA . LYS A 1 94 ? -22.299 6.905 23.453 1.00 90.50 94 LYS A CA 1
ATOM 683 C C . LYS A 1 94 ? -23.023 8.058 22.755 1.00 90.50 94 LYS A C 1
ATOM 685 O O . LYS A 1 94 ? -23.947 8.643 23.306 1.00 90.50 94 LYS A O 1
ATOM 690 N N . VAL A 1 95 ? -22.564 8.383 21.553 1.00 89.38 95 VAL A N 1
ATOM 691 C CA . VAL A 1 95 ? -23.133 9.433 20.703 1.00 89.38 95 VAL A CA 1
ATOM 692 C C . VAL A 1 95 ? -23.761 8.831 19.453 1.00 89.38 95 VAL A C 1
ATOM 694 O O . VAL A 1 95 ? -23.347 7.762 18.988 1.00 89.38 95 VAL A O 1
ATOM 697 N N . GLN A 1 96 ? -24.746 9.533 18.896 1.00 87.81 96 GLN A N 1
ATOM 698 C CA . GLN A 1 96 ? -25.191 9.278 17.533 1.00 87.81 96 GLN A CA 1
ATOM 699 C C . GLN A 1 96 ? -24.048 9.646 16.583 1.00 87.81 96 GLN A C 1
ATOM 701 O O . GLN A 1 96 ? -23.494 10.737 16.676 1.00 87.81 96 GLN A O 1
ATOM 706 N N . ARG A 1 97 ? -23.666 8.721 15.702 1.00 89.06 97 ARG A N 1
ATOM 707 C CA . ARG A 1 97 ? -22.675 8.973 14.651 1.00 89.06 97 ARG A CA 1
ATOM 708 C C . ARG A 1 97 ? -23.428 9.138 13.343 1.00 89.06 97 ARG A C 1
ATOM 710 O O . ARG A 1 97 ? -24.313 8.340 13.048 1.00 89.06 97 ARG A O 1
ATOM 717 N N . PHE A 1 98 ? -23.107 10.184 12.593 1.00 88.44 98 PHE A N 1
ATOM 718 C CA . PHE A 1 98 ? -23.744 10.448 11.300 1.00 88.44 98 PHE A CA 1
ATOM 719 C C . PHE A 1 98 ? -22.939 9.869 10.141 1.00 88.44 98 PHE A C 1
ATOM 721 O O . PHE A 1 98 ? -23.476 9.674 9.054 1.00 88.44 98 PHE A O 1
ATOM 728 N N . HIS A 1 99 ? -21.667 9.551 10.381 1.00 90.44 99 HIS A N 1
ATOM 729 C CA . HIS A 1 99 ? -20.750 9.060 9.370 1.00 90.44 99 HIS A CA 1
ATOM 730 C C . HIS A 1 99 ? -20.220 7.685 9.771 1.00 90.44 99 HIS A C 1
ATOM 732 O O . HIS A 1 99 ? -19.597 7.535 10.820 1.00 90.44 99 HIS A O 1
ATOM 738 N N . TYR A 1 100 ? -20.485 6.690 8.924 1.00 92.88 100 TYR A N 1
ATOM 739 C CA . TYR A 1 100 ? -20.033 5.305 9.075 1.00 92.88 100 TYR A CA 1
ATOM 740 C C . TYR A 1 100 ? -19.207 4.906 7.850 1.00 92.88 100 TYR A C 1
ATOM 742 O O . TYR A 1 100 ? -19.596 4.026 7.081 1.00 92.88 100 TYR A O 1
ATOM 750 N N . TRP A 1 101 ? -18.106 5.616 7.608 1.00 94.62 101 TRP A N 1
ATOM 751 C CA . TRP A 1 101 ? -17.327 5.427 6.390 1.00 94.62 101 TRP A CA 1
ATOM 752 C C . TRP A 1 101 ? -16.444 4.184 6.474 1.00 94.62 101 TRP A C 1
ATOM 754 O O . TRP A 1 101 ? -15.840 3.882 7.506 1.00 94.62 101 TRP A O 1
ATOM 764 N N . VAL A 1 102 ? -16.358 3.482 5.346 1.00 96.00 102 VAL A N 1
ATOM 765 C CA . VAL A 1 102 ? -15.451 2.357 5.123 1.00 96.00 102 VAL A CA 1
ATOM 766 C C . VAL A 1 102 ? -14.580 2.715 3.924 1.00 96.00 102 VAL A C 1
ATOM 768 O O . VAL A 1 102 ? -15.099 3.063 2.865 1.00 96.00 102 VAL A O 1
ATOM 771 N N . GLY A 1 103 ? -13.260 2.678 4.100 1.00 94.12 103 GLY A N 1
ATOM 772 C CA . GLY A 1 103 ? -12.289 2.992 3.049 1.00 94.12 103 GLY A CA 1
ATOM 773 C C . GLY A 1 103 ? -12.131 4.479 2.696 1.00 94.12 103 GLY A C 1
ATOM 774 O O . GLY A 1 103 ? -11.554 4.797 1.658 1.00 94.12 103 GLY A O 1
ATOM 775 N N . LYS A 1 104 ? -12.640 5.405 3.515 1.00 91.62 104 LYS A N 1
ATOM 776 C CA . LYS A 1 104 ? -12.503 6.858 3.320 1.00 91.62 104 LYS A CA 1
ATOM 777 C C . LYS A 1 104 ? -12.516 7.584 4.661 1.00 91.62 104 LYS A C 1
ATOM 779 O O . LYS A 1 104 ? -13.200 7.141 5.579 1.00 91.62 104 LYS A O 1
ATOM 784 N N . SER A 1 105 ? -11.797 8.705 4.758 1.00 88.94 105 SER A N 1
ATOM 785 C CA . SER A 1 105 ? -11.846 9.558 5.949 1.00 88.94 105 SER A CA 1
ATOM 786 C C . SER A 1 105 ? -13.058 10.490 5.991 1.00 88.94 105 SER A C 1
ATOM 788 O O . SER A 1 105 ? -13.494 11.045 4.981 1.00 88.94 105 SER A O 1
ATOM 790 N N . ASN A 1 106 ? -13.556 10.703 7.206 1.00 85.50 106 ASN A N 1
ATOM 791 C CA . ASN A 1 106 ? -14.511 11.743 7.555 1.00 85.50 106 ASN A CA 1
ATOM 792 C C . ASN A 1 106 ? -13.883 13.156 7.560 1.00 85.50 106 ASN A C 1
ATOM 794 O O . ASN A 1 106 ? -14.585 14.162 7.488 1.00 85.50 106 ASN A O 1
ATOM 798 N N . THR A 1 107 ? -12.556 13.253 7.643 1.00 79.75 107 THR A N 1
ATOM 799 C CA . THR A 1 107 ? -11.852 14.540 7.601 1.00 79.75 107 THR A CA 1
ATOM 800 C C . THR A 1 107 ? -11.728 15.069 6.171 1.00 79.75 107 THR A C 1
ATOM 802 O O . THR A 1 107 ? -11.722 14.314 5.198 1.00 79.75 107 THR A O 1
ATOM 805 N N . ALA A 1 108 ? -11.534 16.384 6.030 1.00 70.38 108 ALA A N 1
ATOM 806 C CA . ALA A 1 108 ? -11.319 17.036 4.734 1.00 70.38 108 ALA A CA 1
ATOM 807 C C . ALA A 1 108 ? -10.027 16.598 4.009 1.00 70.38 108 ALA A C 1
ATOM 809 O O . ALA A 1 108 ? -9.780 17.040 2.891 1.00 70.38 108 ALA A O 1
ATOM 810 N N . SER A 1 109 ? -9.209 15.728 4.618 1.00 71.44 109 SER A N 1
ATOM 811 C CA . SER A 1 109 ? -7.963 15.215 4.036 1.00 71.44 109 SER A CA 1
ATOM 812 C C . SER A 1 109 ? -8.165 14.461 2.719 1.00 71.44 109 SER A C 1
ATOM 814 O O . SER A 1 109 ? -7.213 14.305 1.960 1.00 71.44 109 SER A O 1
ATOM 816 N N . GLY A 1 110 ? -9.384 13.980 2.443 1.00 72.88 110 GLY A N 1
ATOM 817 C CA . GLY A 1 110 ? -9.701 13.267 1.205 1.00 72.88 110 GLY A CA 1
ATOM 818 C C . GLY A 1 110 ? -8.988 11.920 1.066 1.00 72.88 110 GLY A C 1
ATOM 819 O O . GLY A 1 110 ? -9.042 11.321 -0.004 1.00 72.88 110 GLY A O 1
ATOM 820 N N . LEU A 1 111 ? -8.334 11.434 2.127 1.00 83.75 111 LEU A N 1
ATOM 821 C CA . LEU A 1 111 ? -7.622 10.163 2.102 1.00 83.75 111 LEU A CA 1
ATOM 822 C C . LEU A 1 111 ? -8.611 9.005 1.941 1.00 83.75 111 LEU A C 1
ATOM 824 O O . LEU A 1 111 ? -9.616 8.912 2.657 1.00 83.75 111 LEU A O 1
ATOM 828 N N . VAL A 1 112 ? -8.294 8.116 1.004 1.00 88.75 112 VAL A N 1
ATOM 829 C CA . VAL A 1 112 ? -9.068 6.917 0.682 1.00 88.75 112 VAL A CA 1
ATOM 830 C C . VAL A 1 112 ? -8.185 5.681 0.782 1.00 88.75 112 VAL A C 1
ATOM 832 O O . VAL A 1 112 ? -6.971 5.744 0.590 1.00 88.75 112 VAL A O 1
ATOM 835 N N . HIS A 1 113 ? -8.794 4.553 1.126 1.00 90.56 113 HIS A N 1
ATOM 836 C CA . HIS A 1 113 ? -8.130 3.258 1.170 1.00 90.56 113 HIS A CA 1
ATOM 837 C C . HIS A 1 113 ? -7.858 2.755 -0.247 1.00 90.56 113 HIS A C 1
ATOM 839 O O . HIS A 1 113 ? -8.772 2.678 -1.066 1.00 90.56 113 HIS A O 1
ATOM 845 N N . HIS A 1 114 ? -6.615 2.357 -0.510 1.00 88.94 114 HIS A N 1
ATOM 846 C CA . HIS A 1 114 ? -6.220 1.701 -1.754 1.00 88.94 114 HIS A CA 1
ATOM 847 C C . HIS A 1 114 ? -5.974 0.220 -1.483 1.00 88.94 114 HIS A C 1
ATOM 849 O O . HIS A 1 114 ? -4.956 -0.158 -0.900 1.00 88.94 114 HIS A O 1
ATOM 855 N N . GLY A 1 115 ? -6.921 -0.616 -1.897 1.00 91.94 115 GLY A N 1
ATOM 856 C CA . GLY A 1 115 ? -6.853 -2.063 -1.750 1.00 91.94 115 GLY A CA 1
ATOM 857 C C . GLY A 1 115 ? -8.229 -2.681 -1.556 1.00 91.94 115 GLY A C 1
ATOM 858 O O . GLY A 1 115 ? -9.214 -2.223 -2.129 1.00 91.94 115 GLY A O 1
ATOM 859 N N . GLN A 1 116 ? -8.305 -3.734 -0.746 1.00 95.38 116 GLN A N 1
ATOM 860 C CA . GLN A 1 116 ? -9.536 -4.494 -0.530 1.00 95.38 116 GLN A CA 1
ATOM 861 C C . GLN A 1 116 ? -9.909 -4.537 0.949 1.00 95.38 116 GLN A C 1
ATOM 863 O O . GLN A 1 116 ? -9.034 -4.654 1.804 1.00 95.38 116 GLN A O 1
ATOM 868 N N . ILE A 1 117 ? -11.210 -4.473 1.231 1.00 96.56 117 ILE A N 1
ATOM 869 C CA . ILE A 1 117 ? -11.803 -4.672 2.557 1.00 96.56 117 ILE A CA 1
ATOM 870 C C . ILE A 1 117 ? -12.918 -5.707 2.380 1.00 96.56 117 ILE A C 1
ATOM 872 O O . ILE A 1 117 ? -13.766 -5.549 1.502 1.00 96.56 117 ILE A O 1
ATOM 876 N N . LYS A 1 118 ? -12.899 -6.780 3.171 1.00 95.06 118 LYS A N 1
ATOM 877 C CA . LYS A 1 118 ? -13.845 -7.904 3.104 1.00 95.06 118 LYS A CA 1
ATOM 878 C C . LYS A 1 118 ? -14.289 -8.299 4.508 1.00 95.06 118 LYS A C 1
ATOM 880 O O . LYS A 1 118 ? -13.618 -7.988 5.491 1.00 95.06 118 LYS A O 1
ATOM 885 N N . ASP A 1 119 ? -15.419 -8.995 4.583 1.00 93.94 119 ASP A N 1
ATOM 886 C CA . ASP A 1 119 ? -15.924 -9.638 5.803 1.00 93.94 119 ASP A CA 1
ATOM 887 C C . ASP A 1 119 ? -16.014 -8.711 7.026 1.00 93.94 119 ASP A C 1
ATOM 889 O O . ASP A 1 119 ? -15.804 -9.150 8.158 1.00 93.94 119 ASP A O 1
ATOM 893 N N . LEU A 1 120 ? -16.307 -7.421 6.815 1.00 96.38 120 LEU A N 1
ATOM 894 C CA . LEU A 1 120 ? -16.423 -6.458 7.907 1.00 96.38 120 LEU A CA 1
ATOM 895 C C . LEU A 1 120 ? -17.616 -6.812 8.806 1.00 96.38 120 LEU A C 1
ATOM 897 O O . LEU A 1 120 ? -18.772 -6.751 8.390 1.00 96.38 120 LEU A O 1
ATOM 901 N N . LYS A 1 121 ? -17.326 -7.125 10.068 1.00 96.06 121 LYS A N 1
ATOM 902 C CA . LYS A 1 121 ? -18.290 -7.389 11.139 1.00 96.06 121 LYS A CA 1
ATOM 903 C C . LYS A 1 121 ? -18.082 -6.397 12.277 1.00 96.06 121 LYS A C 1
ATOM 905 O O . LYS A 1 121 ? -16.950 -6.108 12.663 1.00 96.06 121 LYS A O 1
ATOM 910 N N . ILE A 1 122 ? -19.183 -5.913 12.847 1.00 95.81 122 ILE A N 1
ATOM 911 C CA . ILE A 1 122 ? -19.189 -4.944 13.949 1.00 95.81 122 ILE A CA 1
ATOM 912 C C . ILE A 1 122 ? -19.902 -5.569 15.147 1.00 95.81 122 ILE A C 1
ATOM 914 O O . ILE A 1 122 ? -21.017 -6.072 15.018 1.00 95.81 122 ILE A O 1
ATOM 918 N N . PHE A 1 123 ? -19.288 -5.494 16.327 1.00 94.44 123 PHE A N 1
ATOM 919 C CA . PHE A 1 123 ? -19.815 -6.092 17.554 1.00 94.44 123 PHE A CA 1
ATOM 920 C C . PHE A 1 123 ? -20.034 -5.039 18.641 1.00 94.44 123 PHE A C 1
ATOM 922 O O . PHE A 1 123 ? -19.200 -4.158 18.867 1.00 94.44 123 PHE A O 1
ATOM 929 N N . LYS A 1 124 ? -21.142 -5.168 19.384 1.00 89.50 124 LYS A N 1
ATOM 930 C CA . LYS A 1 124 ? -21.481 -4.262 20.499 1.00 89.50 124 LYS A CA 1
ATOM 931 C C . LYS A 1 124 ? -20.493 -4.367 21.676 1.00 89.50 124 LYS A C 1
ATOM 933 O O . LYS A 1 124 ? -20.274 -3.386 22.382 1.00 89.50 124 LYS A O 1
ATOM 938 N N . GLY A 1 125 ? -19.852 -5.521 21.865 1.00 89.38 125 GLY A N 1
ATOM 939 C CA . GLY A 1 125 ? -18.876 -5.796 22.929 1.00 89.38 125 GLY A CA 1
ATOM 940 C C . GLY A 1 125 ? -17.476 -6.078 22.390 1.00 89.38 125 GLY A C 1
ATOM 941 O O . GLY A 1 125 ? -17.292 -6.120 21.179 1.00 89.38 125 GLY A O 1
ATOM 942 N N . ALA A 1 126 ? -16.496 -6.209 23.287 1.00 93.06 126 ALA A N 1
ATOM 943 C CA . ALA A 1 126 ? -15.230 -6.847 22.932 1.00 93.06 126 ALA A CA 1
ATOM 944 C C . ALA A 1 126 ? -15.493 -8.348 22.721 1.00 93.06 126 ALA A C 1
ATOM 946 O O . ALA A 1 126 ? -16.134 -8.966 23.572 1.00 93.06 126 ALA A O 1
ATOM 947 N N . VAL A 1 127 ? -15.055 -8.908 21.595 1.00 93.56 127 VAL A N 1
ATOM 948 C CA . VAL A 1 127 ? -15.231 -10.334 21.259 1.00 93.56 127 VAL A CA 1
ATOM 949 C C . VAL A 1 127 ? -13.884 -11.029 21.107 1.00 93.56 127 VAL A C 1
ATOM 951 O O . VAL A 1 127 ? -12.870 -10.367 20.884 1.00 93.56 127 VAL A O 1
ATOM 954 N N . ARG A 1 128 ? -13.865 -12.361 21.218 1.00 89.38 128 ARG A N 1
ATOM 955 C CA . ARG A 1 128 ? -12.652 -13.150 20.978 1.00 89.38 128 ARG A CA 1
ATOM 956 C C . ARG A 1 128 ? -12.450 -13.366 19.482 1.00 89.38 128 ARG A C 1
ATOM 958 O O . ARG A 1 128 ? -13.403 -13.362 18.705 1.00 89.38 128 ARG A O 1
ATOM 965 N N . TRP A 1 129 ? -11.205 -13.639 19.093 1.00 90.75 129 TRP A N 1
ATOM 966 C CA . TRP A 1 129 ? -10.856 -13.973 17.710 1.00 90.75 129 TRP A CA 1
ATOM 967 C C . TRP A 1 129 ? -11.711 -15.109 17.135 1.00 90.75 129 TRP A C 1
ATOM 969 O O . TRP A 1 129 ? -12.250 -14.984 16.036 1.00 90.75 129 TRP A O 1
ATOM 979 N N . ALA A 1 130 ? -11.865 -16.195 17.898 1.00 87.56 130 ALA A N 1
ATOM 980 C CA . ALA A 1 130 ? -12.632 -17.364 17.478 1.00 87.56 130 ALA A CA 1
ATOM 981 C C . ALA A 1 130 ? -14.107 -17.032 17.196 1.00 87.56 130 ALA A C 1
ATOM 983 O O . ALA A 1 130 ? -14.661 -17.557 16.240 1.00 87.56 130 ALA A O 1
ATOM 984 N N . ASP A 1 131 ? -14.713 -16.120 17.960 1.00 89.56 131 ASP A N 1
ATOM 985 C CA . ASP A 1 131 ? -16.111 -15.710 17.768 1.00 89.56 131 ASP A CA 1
ATOM 986 C C . ASP A 1 131 ? -16.268 -14.790 16.545 1.00 89.56 131 ASP A C 1
ATOM 988 O O . ASP A 1 131 ? -17.279 -14.811 15.846 1.00 89.56 131 ASP A O 1
ATOM 992 N N . ALA A 1 132 ? -15.252 -13.968 16.269 1.00 91.75 132 ALA A N 1
ATOM 993 C CA . ALA A 1 132 ? -15.248 -13.040 15.143 1.00 91.75 132 ALA A CA 1
ATOM 994 C C . ALA A 1 132 ? -15.071 -13.746 13.783 1.00 91.75 132 ALA A C 1
ATOM 996 O O . ALA A 1 132 ? -15.681 -13.348 12.780 1.00 91.75 132 ALA A O 1
ATOM 997 N N . PHE A 1 133 ? -14.252 -14.799 13.757 1.00 88.88 133 PHE A N 1
ATOM 998 C CA . PHE A 1 133 ? -13.827 -15.509 12.548 1.00 88.88 133 PHE A CA 1
ATOM 999 C C . PHE A 1 133 ? -14.181 -17.005 12.544 1.00 88.88 133 PHE A C 1
ATOM 1001 O O . PHE A 1 133 ? -13.544 -17.763 11.811 1.00 88.88 133 PHE A O 1
ATOM 1008 N N . SER A 1 134 ? -15.170 -17.447 13.332 1.00 76.94 134 SER A N 1
ATOM 1009 C CA . SER A 1 134 ? -15.618 -18.846 13.309 1.00 76.94 134 SER A CA 1
ATOM 1010 C C . SER A 1 134 ? -15.996 -19.289 11.888 1.00 76.94 134 SER A C 1
ATOM 1012 O O . SER A 1 134 ? -16.467 -18.497 11.066 1.00 76.94 134 SER A O 1
ATOM 1014 N N . ALA A 1 135 ? -15.755 -20.571 11.599 1.00 56.44 135 ALA A N 1
ATOM 1015 C CA . ALA A 1 135 ? -15.893 -21.184 10.277 1.00 56.44 135 ALA A CA 1
ATOM 1016 C C . ALA A 1 135 ? -17.339 -21.257 9.741 1.00 56.44 135 ALA A C 1
ATOM 1018 O O . ALA A 1 135 ? -17.527 -21.666 8.602 1.00 56.44 135 ALA A O 1
ATOM 1019 N N . ASP A 1 136 ? -18.334 -20.781 10.497 1.00 49.34 136 ASP A N 1
ATOM 1020 C CA . ASP A 1 136 ? -19.709 -20.565 10.015 1.00 49.34 136 ASP A CA 1
ATOM 1021 C C . ASP A 1 136 ? -19.843 -19.280 9.168 1.00 49.34 136 ASP A C 1
ATOM 1023 O O . ASP A 1 136 ? -20.944 -18.806 8.877 1.00 49.34 136 ASP A O 1
ATOM 1027 N N . ALA A 1 137 ? -18.715 -18.676 8.780 1.00 45.06 137 ALA A N 1
ATOM 1028 C CA . ALA A 1 137 ? -18.669 -17.618 7.787 1.00 45.06 137 ALA A CA 1
ATOM 1029 C C . ALA A 1 137 ? -19.331 -18.108 6.491 1.00 45.06 137 ALA A C 1
ATOM 1031 O O . ALA A 1 137 ? -19.036 -19.204 6.017 1.00 45.06 137 ALA A O 1
ATOM 1032 N N . LEU A 1 138 ? -20.235 -17.282 5.956 1.00 46.03 138 LEU A N 1
ATOM 1033 C CA . LEU A 1 138 ? -20.905 -17.432 4.661 1.00 46.03 138 LEU A CA 1
ATOM 1034 C C . LEU A 1 138 ? -20.022 -18.174 3.643 1.00 46.03 138 LEU A C 1
ATOM 1036 O O . LEU A 1 138 ? -18.818 -17.898 3.608 1.00 46.03 138 LEU A O 1
ATOM 1040 N N . PRO A 1 139 ? -20.594 -19.074 2.812 1.00 40.22 139 PRO A N 1
ATOM 1041 C CA . PRO A 1 139 ? -19.820 -19.846 1.847 1.00 40.22 139 PRO A CA 1
ATOM 1042 C C . PRO A 1 139 ? -18.889 -18.897 1.111 1.00 40.22 139 PRO A C 1
ATOM 1044 O O . PRO A 1 139 ? -19.352 -17.876 0.599 1.00 40.22 139 PRO A O 1
ATOM 1047 N N . ALA A 1 140 ? -17.588 -19.203 1.142 1.00 43.72 140 ALA A N 1
ATOM 1048 C CA . ALA A 1 140 ? -16.571 -18.406 0.484 1.00 43.72 140 ALA A CA 1
ATOM 1049 C C . ALA A 1 140 ? -17.033 -18.172 -0.951 1.00 43.72 140 ALA A C 1
ATOM 1051 O O . ALA A 1 140 ? -17.002 -19.088 -1.771 1.00 43.72 140 ALA A O 1
ATOM 1052 N N . VAL A 1 141 ? -17.520 -16.967 -1.241 1.00 42.44 141 VAL A N 1
ATOM 1053 C CA . VAL A 1 141 ? -17.746 -16.562 -2.618 1.00 42.44 141 VAL A CA 1
ATOM 1054 C C . VAL A 1 141 ? -16.337 -16.514 -3.190 1.00 42.44 141 VAL A C 1
ATOM 1056 O O . VAL A 1 141 ? -15.531 -15.724 -2.684 1.00 42.44 141 VAL A O 1
ATOM 1059 N N . PRO A 1 142 ? -15.980 -17.386 -4.153 1.00 42.22 142 PRO A N 1
ATOM 1060 C CA . PRO A 1 142 ? -14.672 -17.302 -4.766 1.00 42.22 142 PRO A CA 1
ATOM 1061 C C . PRO A 1 142 ? -14.542 -15.879 -5.281 1.00 42.22 142 PRO A C 1
ATOM 1063 O O . PRO A 1 142 ? -15.396 -15.409 -6.036 1.00 42.22 142 PRO A O 1
ATOM 1066 N N . LEU A 1 143 ? -13.527 -15.167 -4.788 1.00 37.59 143 LEU A N 1
ATOM 1067 C CA . LEU A 1 143 ? -13.270 -13.814 -5.242 1.00 37.59 143 LEU A CA 1
ATOM 1068 C C . LEU A 1 143 ? -13.176 -13.881 -6.762 1.00 37.59 143 LEU A C 1
ATOM 1070 O O . LEU A 1 143 ? -12.399 -14.702 -7.267 1.00 37.59 143 LEU A O 1
ATOM 1074 N N . PRO A 1 144 ? -13.955 -13.072 -7.498 1.00 44.12 144 PRO A N 1
ATOM 1075 C CA . PRO A 1 144 ? -13.720 -12.963 -8.918 1.00 44.12 144 PRO A CA 1
ATOM 1076 C C . PRO A 1 144 ? -12.238 -12.604 -9.099 1.00 44.12 144 PRO A C 1
ATOM 1078 O O . PRO A 1 144 ? -11.712 -11.798 -8.316 1.00 44.12 144 PRO A O 1
ATOM 1081 N N . PRO A 1 145 ? -11.535 -13.240 -10.054 1.00 49.19 145 PRO A N 1
ATOM 1082 C CA . PRO A 1 145 ? -10.155 -12.883 -10.338 1.00 49.19 145 PRO A CA 1
ATOM 1083 C C . PRO A 1 145 ? -10.078 -11.366 -10.510 1.00 49.19 145 PRO A C 1
ATOM 1085 O O . PRO A 1 145 ? -10.972 -10.770 -11.118 1.00 49.19 145 PRO A O 1
ATOM 1088 N N . LEU A 1 146 ? -9.049 -10.743 -9.919 1.00 43.81 146 LEU A N 1
ATOM 1089 C CA . LEU A 1 146 ? -8.825 -9.309 -10.090 1.00 43.81 146 LEU A CA 1
ATOM 1090 C C . LEU A 1 146 ? -8.906 -8.999 -11.589 1.00 43.81 146 LEU A C 1
ATOM 1092 O O . LEU A 1 146 ? -8.285 -9.730 -12.372 1.00 43.81 146 LEU A O 1
ATOM 1096 N N . PRO A 1 147 ? -9.663 -7.967 -12.001 1.00 53.91 147 PRO A N 1
ATOM 1097 C CA . PRO A 1 147 ? -9.644 -7.567 -13.393 1.00 53.91 147 PRO A CA 1
ATOM 1098 C C . PRO A 1 147 ? -8.184 -7.294 -13.786 1.00 53.91 147 PRO A C 1
ATOM 1100 O O . PRO A 1 147 ? -7.433 -6.741 -12.971 1.00 53.91 147 PRO A O 1
ATOM 1103 N N . PRO A 1 148 ? -7.752 -7.712 -14.988 1.00 70.06 148 PRO A N 1
ATOM 1104 C CA . PRO A 1 148 ? -6.438 -7.349 -15.489 1.00 70.06 148 PRO A CA 1
ATOM 1105 C C . PRO A 1 148 ? -6.279 -5.831 -15.389 1.00 70.06 148 PRO A C 1
ATOM 1107 O O . PRO A 1 148 ? -7.160 -5.089 -15.817 1.00 70.06 148 PRO A O 1
ATOM 1110 N N . VAL A 1 149 ? -5.184 -5.368 -14.787 1.00 76.56 149 VAL A N 1
ATOM 1111 C CA . VAL A 1 149 ? -4.840 -3.948 -14.854 1.00 76.56 149 VAL A CA 1
ATOM 1112 C C . VAL A 1 149 ? -4.247 -3.725 -16.237 1.00 76.56 149 VAL A C 1
ATOM 1114 O O . VAL A 1 149 ? -3.225 -4.329 -16.571 1.00 76.56 149 VAL A O 1
ATOM 1117 N N . ASP A 1 150 ? -4.904 -2.907 -17.053 1.00 83.75 150 ASP A N 1
ATOM 1118 C CA . ASP A 1 150 ? -4.362 -2.529 -18.352 1.00 83.75 150 ASP A CA 1
ATOM 1119 C C . ASP A 1 150 ? -3.184 -1.564 -18.160 1.00 83.75 150 ASP A C 1
ATOM 1121 O O . ASP A 1 150 ? -3.252 -0.665 -17.317 1.00 83.75 150 ASP A O 1
ATOM 1125 N N . PRO A 1 151 ? -2.083 -1.734 -18.911 1.00 85.00 151 PRO A N 1
ATOM 1126 C CA . PRO A 1 151 ? -0.972 -0.802 -18.837 1.00 85.00 151 PRO A CA 1
ATOM 1127 C C . PRO A 1 151 ? -1.381 0.563 -19.400 1.00 85.00 151 PRO A C 1
ATOM 1129 O O . PRO A 1 151 ? -2.003 0.643 -20.459 1.00 85.00 151 PRO A O 1
ATOM 1132 N N . ALA A 1 152 ? -0.953 1.636 -18.737 1.00 82.44 152 ALA A N 1
ATOM 1133 C CA . ALA A 1 152 ? -1.120 3.011 -19.196 1.00 82.44 152 ALA A CA 1
ATOM 1134 C C . ALA A 1 152 ? -0.504 3.226 -20.589 1.00 82.44 152 ALA A C 1
ATOM 1136 O O . ALA A 1 152 ? -1.069 3.927 -21.425 1.00 82.44 152 ALA A O 1
ATOM 1137 N N . PHE A 1 153 ? 0.651 2.608 -20.851 1.00 83.12 153 PHE A N 1
ATOM 1138 C CA . PHE A 1 153 ? 1.256 2.520 -22.178 1.00 83.12 153 PHE A CA 1
ATOM 1139 C C . PHE A 1 153 ? 2.262 1.364 -22.243 1.00 83.12 153 PHE A C 1
ATOM 1141 O O . PHE A 1 153 ? 2.719 0.830 -21.225 1.00 83.12 153 PHE A O 1
ATOM 1148 N N . MET A 1 154 ? 2.616 0.976 -23.467 1.00 84.94 154 MET A N 1
ATOM 1149 C CA . MET A 1 154 ? 3.591 -0.077 -23.740 1.00 84.94 154 MET A CA 1
ATOM 1150 C C . MET A 1 154 ? 4.711 0.450 -24.627 1.00 84.94 154 MET A C 1
ATOM 1152 O O . MET A 1 154 ? 4.465 1.205 -25.566 1.00 84.94 154 MET A O 1
ATOM 1156 N N . LEU A 1 155 ? 5.933 -0.006 -24.366 1.00 83.94 155 LEU A N 1
ATOM 1157 C CA . LEU A 1 155 ? 7.072 0.196 -25.253 1.00 83.94 155 LEU A CA 1
ATOM 1158 C C . LEU A 1 155 ? 7.486 -1.155 -25.833 1.00 83.94 155 LEU A C 1
ATOM 1160 O O . LEU A 1 155 ? 7.587 -2.154 -25.116 1.00 83.94 155 LEU A O 1
ATOM 1164 N N . ALA A 1 156 ? 7.749 -1.178 -27.141 1.00 78.62 156 ALA A N 1
ATOM 1165 C CA . ALA A 1 156 ? 8.110 -2.398 -27.864 1.00 78.62 156 ALA A CA 1
ATOM 1166 C C . ALA A 1 156 ? 9.394 -3.060 -27.321 1.00 78.62 156 ALA A C 1
ATOM 1168 O O . ALA A 1 156 ? 9.581 -4.268 -27.465 1.00 78.62 156 ALA A O 1
ATOM 1169 N N . GLY A 1 157 ? 10.252 -2.284 -26.651 1.00 82.75 157 GLY A N 1
ATOM 1170 C CA . GLY A 1 157 ? 11.592 -2.718 -26.283 1.00 82.75 157 GLY A CA 1
ATOM 1171 C C . GLY A 1 157 ? 12.494 -2.809 -27.515 1.00 82.75 157 GLY A C 1
ATOM 1172 O O . GLY A 1 157 ? 12.240 -2.156 -28.526 1.00 82.75 157 GLY A O 1
ATOM 1173 N N . GLY A 1 158 ? 13.561 -3.596 -27.433 1.00 87.81 158 GLY A N 1
ATOM 1174 C CA . GLY A 1 158 ? 14.530 -3.719 -28.514 1.00 87.81 158 GLY A CA 1
ATOM 1175 C C . GLY A 1 158 ? 15.718 -4.606 -28.171 1.00 87.81 158 GLY A C 1
ATOM 1176 O O . GLY A 1 158 ? 15.866 -5.096 -27.046 1.00 87.81 158 GLY A O 1
ATOM 1177 N N . VAL A 1 159 ? 16.561 -4.813 -29.178 1.00 88.06 159 VAL A N 1
ATOM 1178 C CA . VAL A 1 159 ? 17.904 -5.367 -29.009 1.00 88.06 159 VAL A CA 1
ATOM 1179 C C . VAL A 1 159 ? 18.855 -4.194 -28.827 1.00 88.06 159 VAL A C 1
ATOM 1181 O O . VAL A 1 159 ? 18.868 -3.278 -29.643 1.00 88.06 159 VAL A O 1
ATOM 1184 N N . PHE A 1 160 ? 19.646 -4.238 -27.766 1.00 86.00 160 PHE A N 1
ATOM 1185 C CA . PHE A 1 160 ? 20.615 -3.211 -27.427 1.00 86.00 160 PHE A CA 1
ATOM 1186 C C . PHE A 1 160 ? 22.005 -3.817 -27.588 1.00 86.00 160 PHE A C 1
ATOM 1188 O O . PHE A 1 160 ? 22.329 -4.829 -26.966 1.00 86.00 160 PHE A O 1
ATOM 1195 N N . SER A 1 161 ? 22.823 -3.220 -28.448 1.00 82.94 161 SER A N 1
ATOM 1196 C CA . SER A 1 161 ? 24.209 -3.627 -28.710 1.00 82.94 161 SER A CA 1
ATOM 1197 C C . SER A 1 161 ? 25.216 -2.915 -27.796 1.00 82.94 161 SER A C 1
ATOM 1199 O O . SER A 1 161 ? 26.419 -3.195 -27.827 1.00 82.94 161 SER A O 1
ATOM 1201 N N . GLY A 1 162 ? 24.722 -2.015 -26.942 1.00 78.88 162 GLY A N 1
ATOM 1202 C CA . GLY A 1 162 ? 25.515 -1.156 -26.068 1.00 78.88 162 GLY A CA 1
ATOM 1203 C C . GLY A 1 162 ? 25.996 0.124 -26.744 1.00 78.88 162 GLY A C 1
ATOM 1204 O O . GLY A 1 162 ? 26.814 0.841 -26.172 1.00 78.88 162 GLY A O 1
ATOM 1205 N N . ASN A 1 163 ? 25.499 0.428 -27.942 1.00 81.25 163 ASN A N 1
ATOM 1206 C CA . ASN A 1 163 ? 25.792 1.680 -28.623 1.00 81.25 163 ASN A CA 1
ATOM 1207 C C . ASN A 1 163 ? 24.790 2.763 -28.209 1.00 81.25 163 ASN A C 1
ATOM 1209 O O . ASN A 1 163 ? 23.619 2.488 -27.960 1.00 81.25 163 ASN A O 1
ATOM 1213 N N . ALA A 1 164 ? 25.241 4.020 -28.168 1.00 77.75 164 ALA A N 1
ATOM 1214 C CA . ALA A 1 164 ? 24.380 5.153 -27.821 1.00 77.75 164 ALA A CA 1
ATOM 1215 C C . ALA A 1 164 ? 23.205 5.341 -28.803 1.00 77.75 164 ALA A C 1
ATOM 1217 O O . ALA A 1 164 ? 22.181 5.898 -28.423 1.00 77.75 164 ALA A O 1
ATOM 1218 N N . SER A 1 165 ? 23.338 4.849 -30.039 1.00 78.81 165 SER A N 1
ATOM 1219 C CA . SER A 1 165 ? 22.277 4.830 -31.055 1.00 78.81 165 SER A CA 1
ATOM 1220 C C . SER A 1 165 ? 21.091 3.936 -30.698 1.00 78.81 165 SER A C 1
ATOM 1222 O O . SER A 1 165 ? 20.010 4.134 -31.238 1.00 78.81 165 SER A O 1
ATOM 1224 N N . ASP A 1 166 ? 21.286 2.958 -29.811 1.00 77.50 166 ASP A N 1
ATOM 1225 C CA . ASP A 1 166 ? 20.255 1.977 -29.457 1.00 77.50 166 ASP A CA 1
ATOM 1226 C C . ASP A 1 166 ? 19.352 2.489 -28.330 1.00 77.50 166 ASP A C 1
ATOM 1228 O O . ASP A 1 166 ? 18.365 1.852 -27.970 1.00 77.50 166 ASP A O 1
ATOM 1232 N N . VAL A 1 167 ? 19.705 3.639 -27.750 1.00 78.06 167 VAL A N 1
ATOM 1233 C CA . VAL A 1 167 ? 18.969 4.253 -26.655 1.00 78.06 167 VAL A CA 1
ATOM 1234 C C . VAL A 1 167 ? 17.616 4.733 -27.166 1.00 78.06 167 VAL A C 1
ATOM 1236 O O . VAL A 1 167 ? 17.534 5.638 -27.995 1.00 78.06 167 VAL A O 1
ATOM 1239 N N . ALA A 1 168 ? 16.545 4.156 -26.627 1.00 77.81 168 ALA A N 1
ATOM 1240 C CA . ALA A 1 168 ? 15.195 4.614 -26.913 1.00 77.81 168 ALA A CA 1
ATOM 1241 C C . ALA A 1 168 ? 14.798 5.704 -25.909 1.00 77.81 168 ALA A C 1
ATOM 1243 O O . ALA A 1 168 ? 14.718 5.446 -24.703 1.00 77.81 168 ALA A O 1
ATOM 1244 N N . ASP A 1 169 ? 14.549 6.914 -26.415 1.00 80.12 169 ASP A N 1
ATOM 1245 C CA . ASP A 1 169 ? 13.914 7.996 -25.664 1.00 80.12 169 ASP A CA 1
ATOM 1246 C C . ASP A 1 169 ? 12.393 7.869 -25.813 1.00 80.12 169 ASP A C 1
ATOM 1248 O O . ASP A 1 169 ? 11.834 8.086 -26.889 1.00 80.12 169 ASP A O 1
ATOM 1252 N N . ALA A 1 170 ? 11.726 7.479 -24.729 1.00 75.75 170 ALA A N 1
ATOM 1253 C CA . ALA A 1 170 ? 10.276 7.329 -24.685 1.00 75.75 170 ALA A CA 1
ATOM 1254 C C . ALA A 1 170 ? 9.586 8.509 -23.983 1.00 75.75 170 ALA A C 1
ATOM 1256 O O . ALA A 1 170 ? 8.416 8.411 -23.611 1.00 75.75 170 ALA A O 1
ATOM 1257 N N . SER A 1 171 ? 10.281 9.638 -23.815 1.00 73.56 171 SER A N 1
ATOM 1258 C CA . SER A 1 171 ? 9.741 10.817 -23.126 1.00 73.56 171 SER A CA 1
ATOM 1259 C C . SER A 1 171 ? 8.542 11.434 -23.855 1.00 73.56 171 SER A C 1
ATOM 1261 O O . SER A 1 171 ? 7.729 12.102 -23.234 1.00 73.56 171 SER A O 1
ATOM 1263 N N . SER A 1 172 ? 8.383 11.196 -25.161 1.00 73.06 172 SER A N 1
ATOM 1264 C CA . SER A 1 172 ? 7.202 11.640 -25.919 1.00 73.06 172 SER A CA 1
ATOM 1265 C C . SER A 1 172 ? 5.946 10.810 -25.638 1.00 73.06 172 SER A C 1
ATOM 1267 O O . SER A 1 172 ? 4.835 11.305 -25.810 1.00 73.06 172 SER A O 1
ATOM 1269 N N . VAL A 1 173 ? 6.110 9.557 -25.206 1.00 70.62 173 VAL A N 1
ATOM 1270 C CA . VAL A 1 173 ? 5.006 8.640 -24.875 1.00 70.62 173 VAL A CA 1
ATOM 1271 C C . VAL A 1 173 ? 4.511 8.887 -23.446 1.00 70.62 173 VAL A C 1
ATOM 1273 O O . VAL A 1 173 ? 3.394 8.515 -23.094 1.00 70.62 173 VAL A O 1
ATOM 1276 N N . TYR A 1 174 ? 5.322 9.556 -22.626 1.00 69.69 174 TYR A N 1
ATOM 1277 C CA . TYR A 1 174 ? 5.062 9.765 -21.215 1.00 69.69 174 TYR A CA 1
ATOM 1278 C C . TYR A 1 174 ? 5.060 11.255 -20.847 1.00 69.69 174 TYR A C 1
ATOM 1280 O O . TYR A 1 174 ? 6.110 11.877 -20.725 1.00 69.69 174 TYR A O 1
ATOM 1288 N N . ALA A 1 175 ? 3.872 11.824 -20.621 1.00 60.75 175 ALA A N 1
ATOM 1289 C CA . ALA A 1 175 ? 3.697 13.235 -20.249 1.00 60.75 175 ALA A CA 1
ATOM 1290 C C . ALA A 1 175 ? 3.250 13.448 -18.783 1.00 60.75 175 ALA A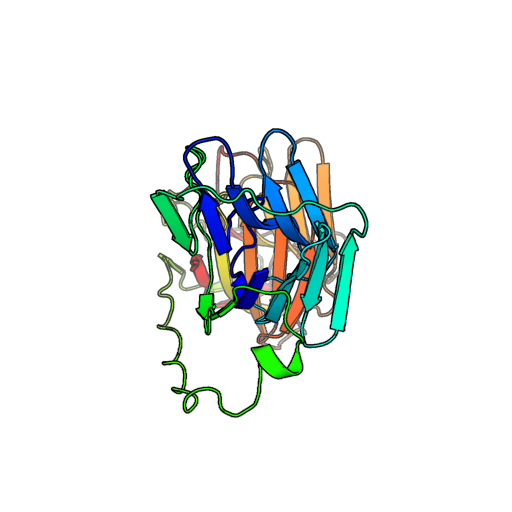 C 1
ATOM 1292 O O . ALA A 1 175 ? 2.908 14.564 -18.395 1.00 60.75 175 ALA A O 1
ATOM 1293 N N . GLY A 1 176 ? 3.208 12.384 -17.972 1.00 64.31 176 GLY A N 1
ATOM 1294 C CA . GLY A 1 176 ? 2.684 12.424 -16.603 1.00 64.31 176 GLY A CA 1
ATOM 1295 C C . GLY A 1 176 ? 3.747 12.673 -15.522 1.00 64.31 176 GLY A C 1
ATOM 1296 O O . GLY A 1 176 ? 4.941 12.538 -15.769 1.00 64.31 176 GLY A O 1
ATOM 1297 N N . PRO A 1 177 ? 3.348 13.024 -14.290 1.00 62.69 177 PRO A N 1
ATOM 1298 C CA . PRO A 1 177 ? 4.240 12.980 -13.137 1.00 62.69 177 PRO A CA 1
ATOM 1299 C C . PRO A 1 177 ? 4.450 11.526 -12.666 1.00 62.69 177 PRO A C 1
ATOM 1301 O O . PRO A 1 177 ? 3.501 10.859 -12.270 1.00 62.69 177 PRO A O 1
ATOM 1304 N N . ILE A 1 178 ? 5.703 11.055 -12.624 1.00 62.56 178 ILE A N 1
ATOM 1305 C CA . ILE A 1 178 ? 6.092 9.680 -12.199 1.00 62.56 178 ILE A CA 1
ATOM 1306 C C . ILE A 1 178 ? 5.891 9.468 -10.684 1.00 62.56 178 ILE A C 1
ATOM 1308 O O . ILE A 1 178 ? 6.055 8.381 -10.145 1.00 62.56 178 ILE A O 1
ATOM 1312 N N . TRP A 1 179 ? 5.544 10.519 -9.946 1.00 63.56 179 TRP A N 1
ATOM 1313 C CA . TRP A 1 179 ? 5.805 10.590 -8.509 1.00 63.56 179 TRP A CA 1
ATOM 1314 C C . TRP A 1 179 ? 4.623 10.203 -7.608 1.00 63.56 179 TRP A C 1
ATOM 1316 O O . TRP A 1 179 ? 4.809 10.117 -6.395 1.00 63.56 179 TRP A O 1
ATOM 1326 N N . SER A 1 180 ? 3.435 9.931 -8.165 1.00 64.88 180 SER A N 1
ATOM 1327 C CA . SER A 1 180 ? 2.249 9.461 -7.416 1.00 64.88 180 SER A CA 1
ATOM 1328 C C . SER A 1 180 ? 2.206 7.941 -7.202 1.00 64.88 180 SER A C 1
ATOM 1330 O O . SER A 1 180 ? 1.187 7.405 -6.777 1.00 64.88 180 SER A O 1
ATOM 1332 N N . GLY A 1 181 ? 3.318 7.259 -7.475 1.00 75.62 181 GLY A N 1
ATOM 1333 C CA . GLY A 1 181 ? 3.395 5.808 -7.556 1.00 75.62 181 GLY A CA 1
ATOM 1334 C C . GLY A 1 181 ? 3.232 5.337 -8.998 1.00 75.62 181 GLY A C 1
ATOM 1335 O O . GLY A 1 181 ? 2.484 5.925 -9.773 1.00 75.62 181 GLY A O 1
ATOM 1336 N N . PHE A 1 182 ? 4.000 4.319 -9.363 1.00 83.75 182 PHE A N 1
ATOM 1337 C CA . PHE A 1 182 ? 4.032 3.748 -10.706 1.00 83.75 182 PHE A CA 1
ATOM 1338 C C . PHE A 1 182 ? 4.521 2.309 -10.626 1.00 83.75 182 PHE A C 1
ATOM 1340 O O . PHE A 1 182 ? 5.233 1.944 -9.683 1.00 83.75 182 PHE A O 1
ATOM 1347 N N . ALA A 1 183 ? 4.221 1.507 -11.640 1.00 87.06 183 ALA A N 1
ATOM 1348 C CA . ALA A 1 183 ? 4.901 0.238 -11.832 1.00 87.06 183 ALA A CA 1
ATOM 1349 C C . ALA A 1 183 ? 5.347 0.038 -13.281 1.00 87.06 183 ALA A C 1
ATOM 1351 O O . ALA A 1 183 ? 4.687 0.454 -14.227 1.00 87.06 183 ALA A O 1
ATOM 1352 N N . VAL A 1 184 ? 6.489 -0.619 -13.459 1.00 89.00 184 VAL A N 1
ATOM 1353 C CA . VAL A 1 184 ? 7.056 -0.977 -14.757 1.00 89.00 184 VAL A CA 1
ATOM 1354 C C . VAL A 1 184 ? 7.316 -2.472 -14.767 1.00 89.00 184 VAL A C 1
ATOM 1356 O O . VAL A 1 184 ? 8.202 -2.958 -14.062 1.00 89.00 184 VAL A O 1
ATOM 1359 N N . ALA A 1 185 ? 6.557 -3.209 -15.571 1.00 90.88 185 ALA A N 1
ATOM 1360 C CA . ALA A 1 185 ? 6.853 -4.605 -15.858 1.00 90.88 185 ALA A CA 1
ATOM 1361 C C . ALA A 1 185 ? 7.707 -4.698 -17.122 1.00 90.88 185 ALA A C 1
ATOM 1363 O O . ALA A 1 185 ? 7.439 -4.003 -18.098 1.00 90.88 185 ALA A O 1
ATOM 1364 N N . PHE A 1 186 ? 8.725 -5.555 -17.128 1.00 92.00 186 PHE A N 1
ATOM 1365 C CA . PHE A 1 186 ? 9.563 -5.784 -18.305 1.00 92.00 186 PHE A CA 1
ATOM 1366 C C . PHE A 1 186 ? 10.180 -7.183 -18.299 1.00 92.00 186 PHE A C 1
ATOM 1368 O O . PHE A 1 186 ? 10.313 -7.833 -17.263 1.00 92.00 186 PHE A O 1
ATOM 1375 N N . SER A 1 187 ? 10.566 -7.662 -19.477 1.00 91.62 187 SER A N 1
ATOM 1376 C CA . SER A 1 187 ? 11.387 -8.862 -19.651 1.00 91.62 187 SER A CA 1
ATOM 1377 C C . SER A 1 187 ? 12.766 -8.437 -20.133 1.00 91.62 187 SER A C 1
ATOM 1379 O O . SER A 1 187 ? 12.869 -7.649 -21.073 1.00 91.62 187 SER A O 1
ATOM 1381 N N . VAL A 1 188 ? 13.821 -8.940 -19.496 1.00 90.81 188 VAL A N 1
ATOM 1382 C CA . VAL A 1 188 ? 15.199 -8.635 -19.887 1.00 90.81 188 VAL A CA 1
ATOM 1383 C C . VAL A 1 188 ? 16.017 -9.908 -20.027 1.00 90.81 188 VAL A C 1
ATOM 1385 O O . VAL A 1 188 ? 15.960 -10.789 -19.172 1.00 90.81 188 VAL A O 1
ATOM 1388 N N . ARG A 1 189 ? 16.817 -9.970 -21.090 1.00 90.38 189 ARG A N 1
ATOM 1389 C CA . ARG A 1 189 ? 17.941 -10.895 -21.235 1.00 90.38 189 ARG A CA 1
ATOM 1390 C C . ARG A 1 189 ? 19.213 -10.068 -21.332 1.00 90.38 189 ARG A C 1
ATOM 1392 O O . ARG A 1 189 ? 19.334 -9.250 -22.239 1.00 90.38 189 ARG A O 1
ATOM 1399 N N . MET A 1 190 ? 20.143 -10.251 -20.403 1.00 85.62 190 MET A N 1
ATOM 1400 C CA . MET A 1 190 ? 21.448 -9.590 -20.475 1.00 85.62 190 MET A CA 1
ATOM 1401 C C . MET A 1 190 ? 22.430 -10.501 -21.199 1.00 85.62 190 MET A C 1
ATOM 1403 O O . MET A 1 190 ? 22.665 -11.608 -20.733 1.00 85.62 190 MET A O 1
ATOM 1407 N N . ASP A 1 191 ? 23.020 -10.050 -22.302 1.00 84.81 191 ASP A N 1
ATOM 1408 C CA . ASP A 1 191 ? 23.994 -10.862 -23.046 1.00 84.81 191 ASP A CA 1
ATOM 1409 C C . ASP A 1 191 ? 25.412 -10.634 -22.507 1.00 84.81 191 ASP A C 1
ATOM 1411 O O . ASP A 1 191 ? 26.195 -11.569 -22.359 1.00 84.81 191 ASP A O 1
ATOM 1415 N N . SER A 1 192 ? 25.719 -9.397 -22.112 1.00 77.56 192 SER A N 1
ATOM 1416 C CA . SER A 1 192 ? 26.917 -9.081 -21.338 1.00 77.56 192 SER A CA 1
ATOM 1417 C C . SER A 1 192 ? 26.663 -7.872 -20.451 1.00 77.56 192 SER A C 1
ATOM 1419 O O . SER A 1 192 ? 26.152 -6.852 -20.918 1.00 77.56 192 SER A O 1
ATOM 1421 N N . ALA A 1 193 ? 27.058 -7.951 -19.187 1.00 64.00 193 ALA A N 1
ATOM 1422 C CA . ALA A 1 193 ? 27.003 -6.804 -18.300 1.00 64.00 193 ALA A CA 1
ATOM 1423 C C . ALA A 1 193 ? 28.245 -5.931 -18.513 1.00 64.00 193 ALA A C 1
ATOM 1425 O O . ALA A 1 193 ? 29.375 -6.366 -18.297 1.00 64.00 193 ALA A O 1
ATOM 1426 N N . VAL A 1 194 ? 28.025 -4.693 -18.944 1.00 69.06 194 VAL A N 1
ATOM 1427 C CA . VAL A 1 194 ? 29.062 -3.659 -18.956 1.00 69.06 194 VAL A CA 1
ATOM 1428 C C . VAL A 1 194 ? 28.929 -2.783 -17.714 1.00 69.06 194 VAL A C 1
ATOM 1430 O O . VAL A 1 194 ? 27.881 -2.755 -17.063 1.00 69.06 194 VAL A O 1
ATOM 1433 N N . ASN A 1 195 ? 29.996 -2.065 -17.376 1.00 75.44 195 ASN A N 1
ATOM 1434 C CA . ASN A 1 195 ? 29.966 -1.090 -16.292 1.00 75.44 195 ASN A CA 1
ATOM 1435 C C . ASN A 1 195 ? 28.950 0.019 -16.597 1.00 75.44 195 ASN A C 1
ATOM 1437 O O . ASN A 1 195 ? 28.992 0.600 -17.675 1.00 75.44 195 ASN A O 1
ATOM 1441 N N . GLN A 1 196 ? 28.105 0.342 -15.613 1.00 78.06 196 GLN A N 1
ATOM 1442 C CA . GLN A 1 196 ? 27.126 1.439 -15.672 1.00 78.06 196 GLN A CA 1
ATOM 1443 C C . GLN A 1 196 ? 26.012 1.301 -16.730 1.00 78.06 196 GLN A C 1
ATOM 1445 O O . GLN A 1 196 ? 25.402 2.305 -17.100 1.00 78.06 196 GLN A O 1
ATOM 1450 N N . ALA A 1 197 ? 25.689 0.084 -17.174 1.00 82.81 197 ALA A N 1
ATOM 1451 C CA . ALA A 1 197 ? 24.535 -0.148 -18.038 1.00 82.81 197 ALA A CA 1
ATOM 1452 C C . ALA A 1 197 ? 23.236 0.140 -17.288 1.00 82.81 197 ALA A C 1
ATOM 1454 O O . ALA A 1 197 ? 22.981 -0.456 -16.248 1.00 82.81 197 ALA A O 1
ATOM 1455 N N . LYS A 1 198 ? 22.366 0.986 -17.831 1.00 85.44 198 LYS A N 1
ATOM 1456 C CA . LYS A 1 198 ? 21.032 1.227 -17.272 1.00 85.44 198 LYS A CA 1
ATOM 1457 C C . LYS A 1 198 ? 19.999 0.580 -18.184 1.00 85.44 198 LYS A C 1
ATOM 1459 O O . LYS A 1 198 ? 19.940 0.887 -19.371 1.00 85.44 198 LYS A O 1
ATOM 1464 N N . LEU A 1 199 ? 19.182 -0.317 -17.635 1.00 85.50 199 LEU A N 1
ATOM 1465 C CA . LEU A 1 199 ? 18.063 -0.898 -18.381 1.00 85.50 199 LEU A CA 1
ATOM 1466 C C . LEU A 1 199 ? 16.984 0.139 -18.623 1.00 85.50 199 LEU A C 1
ATOM 1468 O O . LEU A 1 199 ? 16.498 0.276 -19.742 1.00 85.50 199 LEU A O 1
ATOM 1472 N N . PHE A 1 200 ? 16.636 0.861 -17.565 1.00 84.19 200 PHE A N 1
ATOM 1473 C CA . PHE A 1 200 ? 15.780 2.019 -17.658 1.00 84.19 200 PHE A CA 1
ATOM 1474 C C . PHE A 1 200 ? 16.225 3.086 -16.662 1.00 84.19 200 PHE A C 1
ATOM 1476 O O . PHE A 1 200 ? 16.755 2.792 -15.585 1.00 84.19 200 PHE A O 1
ATOM 1483 N N . GLU A 1 201 ? 15.979 4.331 -17.037 1.00 85.50 201 GLU A N 1
ATOM 1484 C CA . GLU A 1 201 ? 16.191 5.515 -16.220 1.00 85.50 201 GLU A CA 1
ATOM 1485 C C . GLU A 1 201 ? 14.962 6.412 -16.345 1.00 85.50 201 GLU A C 1
ATOM 1487 O O . GLU A 1 201 ? 14.514 6.707 -17.452 1.00 85.50 201 GLU A O 1
ATOM 1492 N N . LEU A 1 202 ? 14.415 6.797 -15.195 1.00 84.38 202 LEU A N 1
ATOM 1493 C CA . LEU A 1 202 ? 13.270 7.682 -15.031 1.00 84.38 202 LEU A CA 1
ATOM 1494 C C . LEU A 1 202 ? 13.746 8.965 -14.353 1.00 84.38 202 LEU A C 1
ATOM 1496 O O . LEU A 1 202 ? 14.223 8.907 -13.221 1.00 84.38 202 LEU A O 1
ATOM 1500 N N . GLY A 1 203 ? 13.612 10.113 -15.009 1.00 82.56 203 GLY A N 1
ATOM 1501 C CA . GLY A 1 203 ? 14.074 11.404 -14.490 1.00 82.56 203 GLY A CA 1
ATOM 1502 C C . GLY A 1 203 ? 15.235 11.975 -15.298 1.00 82.56 203 GLY A C 1
ATOM 1503 O O . GLY A 1 203 ? 15.359 11.706 -16.491 1.00 82.56 203 GLY A O 1
ATOM 1504 N N . SER A 1 204 ? 16.090 12.774 -14.660 1.00 79.75 204 SER A N 1
ATOM 1505 C CA . SER A 1 204 ? 17.306 13.283 -15.295 1.00 79.75 204 SER A CA 1
ATOM 1506 C C . SER A 1 204 ? 18.507 13.272 -14.344 1.00 79.75 204 SER A C 1
ATOM 1508 O O . SER A 1 204 ? 18.355 13.479 -13.138 1.00 79.75 204 SER A O 1
ATOM 1510 N N . PRO A 1 205 ? 19.740 13.122 -14.856 1.00 74.62 205 PRO A N 1
ATOM 1511 C CA . PRO A 1 205 ? 20.940 13.196 -14.023 1.00 74.62 205 PRO A CA 1
ATOM 1512 C C . PRO A 1 205 ? 21.092 14.521 -13.258 1.00 74.62 205 PRO A C 1
ATOM 1514 O O . PRO A 1 205 ? 21.711 14.550 -12.197 1.00 74.62 205 PRO A O 1
ATOM 1517 N N . LEU A 1 206 ? 20.534 15.619 -13.784 1.00 78.50 206 LEU A N 1
ATOM 1518 C CA . LEU A 1 206 ? 20.667 16.965 -13.214 1.00 78.50 206 LEU A CA 1
ATOM 1519 C C . LEU A 1 206 ? 19.618 17.274 -12.141 1.00 78.50 206 LEU A C 1
ATOM 1521 O O . LEU A 1 206 ? 19.815 18.166 -11.313 1.00 78.50 206 LEU A O 1
ATOM 1525 N N . GLU A 1 207 ? 18.493 16.569 -12.157 1.00 79.38 207 GLU A N 1
ATOM 1526 C CA . GLU A 1 207 ? 17.333 16.860 -11.306 1.00 79.38 207 GLU A CA 1
ATOM 1527 C C . GLU A 1 207 ? 16.977 15.705 -10.367 1.00 79.38 207 GLU A C 1
ATOM 1529 O O . GLU A 1 207 ? 16.256 15.870 -9.378 1.00 79.38 207 GLU A O 1
ATOM 1534 N N . GLY A 1 208 ? 17.584 14.554 -10.617 1.00 82.81 208 GLY A N 1
ATOM 1535 C CA . GLY A 1 208 ? 17.348 13.316 -9.919 1.00 82.81 208 GLY A CA 1
ATOM 1536 C C . GLY A 1 208 ? 16.717 12.284 -10.835 1.00 82.81 208 GLY A C 1
ATOM 1537 O O . GLY A 1 208 ? 15.961 12.600 -11.753 1.00 82.81 208 GLY A O 1
ATOM 1538 N N . TYR A 1 209 ? 17.029 11.030 -10.549 1.00 83.44 209 TYR A N 1
ATOM 1539 C CA . TYR A 1 209 ? 16.564 9.905 -11.334 1.00 83.44 209 TYR A CA 1
ATOM 1540 C C . TYR A 1 209 ? 16.305 8.688 -10.456 1.00 83.44 209 TYR A C 1
ATOM 1542 O O . TYR A 1 209 ? 16.915 8.525 -9.397 1.00 83.44 209 TYR A O 1
ATOM 1550 N N . SER A 1 210 ? 15.442 7.813 -10.950 1.00 82.88 210 SER A N 1
ATOM 1551 C CA . SER A 1 210 ? 15.302 6.432 -10.513 1.00 82.88 210 SER A CA 1
ATOM 1552 C C . SER A 1 210 ? 15.764 5.541 -11.659 1.00 82.88 210 SER A C 1
ATOM 1554 O O . SER A 1 210 ? 15.282 5.674 -12.780 1.00 82.88 210 SER A O 1
ATOM 1556 N N . ALA A 1 211 ? 16.721 4.656 -11.415 1.00 85.75 211 ALA A N 1
ATOM 1557 C CA . ALA A 1 211 ? 17.252 3.775 -12.445 1.00 85.75 211 ALA A CA 1
ATOM 1558 C C . ALA A 1 211 ? 17.403 2.351 -11.930 1.00 85.75 211 ALA A C 1
ATOM 1560 O O . ALA A 1 211 ? 17.669 2.119 -10.748 1.00 85.75 211 ALA A O 1
ATOM 1561 N N . ILE A 1 212 ? 17.298 1.406 -12.854 1.00 84.62 212 ILE A N 1
ATOM 1562 C CA . ILE A 1 212 ? 17.712 0.027 -12.635 1.00 84.62 212 ILE A CA 1
ATOM 1563 C C . ILE A 1 212 ? 18.772 -0.322 -13.672 1.00 84.62 212 ILE A C 1
ATOM 1565 O O . ILE A 1 212 ? 18.600 -0.092 -14.870 1.00 84.62 212 ILE A O 1
ATOM 1569 N N . GLY A 1 213 ? 19.881 -0.885 -13.209 1.00 84.12 213 GLY A N 1
ATOM 1570 C CA . GLY A 1 213 ? 21.028 -1.157 -14.059 1.00 84.12 213 GLY A CA 1
ATOM 1571 C C . GLY A 1 213 ? 22.184 -1.808 -13.322 1.00 84.12 213 GLY A C 1
ATOM 1572 O O . GLY A 1 213 ? 22.061 -2.192 -12.165 1.00 84.12 213 GLY A O 1
ATOM 1573 N N . THR A 1 214 ? 23.324 -1.926 -13.985 1.00 78.56 214 THR A N 1
ATOM 1574 C CA . THR A 1 214 ? 24.589 -2.328 -13.378 1.00 78.56 214 THR A CA 1
ATOM 1575 C C . THR A 1 214 ? 25.323 -1.110 -12.816 1.00 78.56 214 THR A C 1
ATOM 1577 O O . THR A 1 214 ? 25.216 0.007 -13.325 1.00 78.56 214 THR A O 1
ATOM 1580 N N . SER A 1 215 ? 26.074 -1.300 -11.732 1.00 67.56 215 SER A N 1
ATOM 1581 C CA . SER A 1 215 ? 26.876 -0.224 -11.133 1.00 67.56 215 SER A CA 1
ATOM 1582 C C . SER A 1 215 ? 28.292 -0.120 -11.705 1.00 67.56 215 SER A C 1
ATOM 1584 O O . SER A 1 215 ? 28.745 -0.983 -12.452 1.00 67.56 215 SER A O 1
ATOM 1586 N N . SER A 1 216 ? 29.025 0.928 -11.322 1.00 58.56 216 SER A N 1
ATOM 1587 C CA . SER A 1 216 ? 30.466 1.020 -11.575 1.00 58.56 216 SER A CA 1
ATOM 1588 C C . SER A 1 216 ? 31.218 -0.115 -10.872 1.00 58.56 216 SER A C 1
ATOM 1590 O O . SER A 1 216 ? 31.114 -0.239 -9.652 1.00 58.56 216 SER A O 1
ATOM 1592 N N . GLY A 1 217 ? 31.995 -0.902 -11.621 1.00 54.78 217 GLY A N 1
ATOM 1593 C CA . GLY A 1 217 ? 32.916 -1.904 -11.074 1.00 54.78 217 GLY A CA 1
ATOM 1594 C C . GLY A 1 217 ? 32.418 -3.351 -11.111 1.00 54.78 217 GLY A C 1
ATOM 1595 O O . GLY A 1 217 ? 33.047 -4.206 -10.496 1.00 54.78 217 GLY A O 1
ATOM 1596 N N . GLY A 1 218 ? 31.322 -3.655 -11.814 1.00 61.00 218 GLY A N 1
ATOM 1597 C CA . GLY A 1 218 ? 30.897 -5.040 -12.009 1.00 61.00 218 GLY A CA 1
ATOM 1598 C C . GLY A 1 218 ? 29.481 -5.221 -12.549 1.00 61.00 218 GLY A C 1
ATOM 1599 O O . GLY A 1 218 ? 28.756 -4.271 -12.831 1.00 61.00 218 GLY A O 1
ATOM 1600 N N . ILE A 1 219 ? 29.076 -6.489 -12.636 1.00 64.62 219 ILE A N 1
ATOM 1601 C CA . ILE A 1 219 ? 27.763 -6.946 -13.123 1.00 64.62 219 ILE A CA 1
ATOM 1602 C C . ILE A 1 219 ? 26.649 -6.820 -12.071 1.00 64.62 219 ILE A C 1
ATOM 1604 O O . ILE A 1 219 ? 25.556 -7.359 -12.237 1.00 64.62 219 ILE A O 1
ATOM 1608 N N . GLU A 1 220 ? 26.936 -6.158 -10.948 1.00 75.94 220 GLU A N 1
ATOM 1609 C CA . GLU A 1 220 ? 25.989 -6.019 -9.850 1.00 75.94 220 GLU A CA 1
ATOM 1610 C C . GLU A 1 220 ? 24.802 -5.178 -10.285 1.00 75.94 220 GLU A C 1
ATOM 1612 O O . GLU A 1 220 ? 24.928 -3.974 -10.522 1.00 75.94 220 GLU A O 1
ATOM 1617 N N . PHE A 1 221 ? 23.649 -5.830 -10.344 1.00 79.56 221 PHE A N 1
ATOM 1618 C CA . PHE A 1 221 ? 22.397 -5.188 -10.659 1.00 79.56 221 PHE A CA 1
ATOM 1619 C C . PHE A 1 221 ? 21.915 -4.409 -9.431 1.00 79.56 221 PHE A C 1
ATOM 1621 O O . PHE A 1 221 ? 21.853 -4.945 -8.318 1.00 79.56 221 PHE A O 1
ATOM 1628 N N . LYS A 1 222 ? 21.624 -3.124 -9.616 1.00 84.75 222 LYS A N 1
ATOM 1629 C CA . LYS A 1 222 ? 21.212 -2.202 -8.563 1.00 84.75 222 LYS A CA 1
ATOM 1630 C C . LYS A 1 222 ? 19.990 -1.420 -8.992 1.00 84.75 222 LYS A C 1
ATOM 1632 O O . LYS A 1 222 ? 19.826 -1.042 -10.150 1.00 84.75 222 LYS A O 1
ATOM 1637 N N . MET A 1 223 ? 19.184 -1.127 -7.992 1.00 84.81 223 MET A N 1
ATOM 1638 C CA . MET A 1 223 ? 18.188 -0.078 -8.030 1.00 84.81 223 MET A CA 1
ATOM 1639 C C . MET A 1 223 ? 18.822 1.178 -7.448 1.00 84.81 223 MET A C 1
ATOM 1641 O O . MET A 1 223 ? 19.434 1.114 -6.384 1.00 84.81 223 MET A O 1
ATOM 1645 N N . ALA A 1 224 ? 18.719 2.304 -8.141 1.00 85.44 224 ALA A N 1
ATOM 1646 C CA . ALA A 1 224 ? 19.286 3.571 -7.713 1.00 85.44 224 ALA A CA 1
ATOM 1647 C C . ALA A 1 224 ? 18.216 4.659 -7.727 1.00 85.44 224 ALA A C 1
ATOM 1649 O O . ALA A 1 224 ? 17.469 4.778 -8.690 1.00 85.44 224 ALA A O 1
ATOM 1650 N N . THR A 1 225 ? 18.186 5.477 -6.682 1.00 84.62 225 THR A N 1
ATOM 1651 C CA . THR A 1 225 ? 17.429 6.734 -6.644 1.00 84.62 225 THR A CA 1
ATOM 1652 C C . THR A 1 225 ? 18.388 7.855 -6.299 1.00 84.62 225 THR A C 1
ATOM 1654 O O . THR A 1 225 ? 19.175 7.721 -5.360 1.00 84.62 225 THR A O 1
ATOM 1657 N N . SER A 1 226 ? 18.350 8.949 -7.041 1.00 84.81 226 SER A N 1
ATOM 1658 C CA . SER A 1 226 ? 19.297 10.048 -6.905 1.00 84.81 226 SER A CA 1
ATOM 1659 C C . SER A 1 226 ? 18.589 11.393 -6.978 1.00 84.81 226 SER A C 1
ATOM 1661 O O . SER A 1 226 ? 17.548 11.529 -7.614 1.00 84.81 226 SER A O 1
ATOM 1663 N N . ASN A 1 227 ? 19.175 12.395 -6.333 1.00 85.06 227 ASN A N 1
ATOM 1664 C CA . ASN A 1 227 ? 18.911 13.811 -6.558 1.00 85.06 227 ASN A CA 1
ATOM 1665 C C . ASN A 1 227 ? 20.245 14.571 -6.587 1.00 85.06 227 ASN A C 1
ATOM 1667 O O . ASN A 1 227 ? 21.310 13.985 -6.403 1.00 85.06 227 ASN A O 1
ATOM 1671 N N . ARG A 1 228 ? 20.198 15.901 -6.731 1.00 79.94 228 ARG A N 1
ATOM 1672 C CA . ARG A 1 228 ? 21.402 16.757 -6.786 1.00 79.94 228 ARG A CA 1
ATOM 1673 C C . ARG A 1 228 ? 22.381 16.596 -5.617 1.00 79.94 228 ARG A C 1
ATOM 1675 O O . ARG A 1 228 ? 23.519 17.032 -5.726 1.00 79.94 228 ARG A O 1
ATOM 1682 N N . ARG A 1 229 ? 21.939 16.063 -4.476 1.00 84.69 229 ARG A N 1
ATOM 1683 C CA . ARG A 1 229 ? 22.730 16.008 -3.239 1.00 84.69 229 ARG A CA 1
ATOM 1684 C C . ARG A 1 229 ? 23.130 14.597 -2.838 1.00 84.69 229 ARG A C 1
ATOM 1686 O O . ARG A 1 229 ? 24.084 14.446 -2.081 1.00 84.69 229 ARG A O 1
ATOM 1693 N N . ARG A 1 230 ? 22.356 13.581 -3.220 1.00 86.69 230 ARG A N 1
ATOM 1694 C CA . ARG A 1 230 ? 22.484 12.226 -2.676 1.00 86.69 230 ARG A CA 1
ATOM 1695 C C . ARG A 1 230 ? 22.080 11.187 -3.712 1.00 86.69 230 ARG A C 1
ATOM 1697 O O . ARG A 1 230 ? 21.155 11.404 -4.487 1.00 86.69 230 ARG A O 1
ATOM 1704 N N . THR A 1 231 ? 22.713 10.024 -3.629 1.00 86.75 231 THR A N 1
ATOM 1705 C CA . THR A 1 231 ? 22.308 8.812 -4.342 1.00 86.75 231 THR A CA 1
ATOM 1706 C C . THR A 1 231 ? 22.142 7.696 -3.324 1.00 86.75 231 THR A C 1
ATOM 1708 O O . THR A 1 231 ? 23.011 7.486 -2.480 1.00 86.75 231 THR A O 1
ATOM 1711 N N . ARG A 1 232 ? 21.016 6.990 -3.393 1.00 87.12 232 ARG A N 1
ATOM 1712 C CA . ARG A 1 232 ? 20.783 5.730 -2.692 1.00 87.12 232 ARG A CA 1
ATOM 1713 C C . ARG A 1 232 ? 20.760 4.605 -3.703 1.00 87.12 232 ARG A C 1
ATOM 1715 O O . ARG A 1 232 ? 20.158 4.749 -4.763 1.00 87.12 232 ARG A O 1
ATOM 1722 N N . THR A 1 233 ? 21.401 3.500 -3.358 1.00 87.44 233 THR A N 1
ATOM 1723 C CA . THR A 1 233 ? 21.425 2.297 -4.184 1.00 87.44 233 THR A CA 1
ATOM 1724 C C . THR A 1 233 ? 21.098 1.080 -3.343 1.00 87.44 233 THR A C 1
ATOM 1726 O O . THR A 1 233 ? 21.637 0.940 -2.247 1.00 87.44 233 THR A O 1
ATOM 1729 N N . ALA A 1 234 ? 20.300 0.175 -3.888 1.00 85.38 234 ALA A N 1
ATOM 1730 C CA . ALA A 1 234 ? 20.021 -1.130 -3.318 1.00 85.38 234 ALA A CA 1
ATOM 1731 C C . ALA A 1 234 ? 20.530 -2.202 -4.285 1.00 85.38 234 ALA A C 1
ATOM 1733 O O . ALA A 1 234 ? 20.152 -2.222 -5.459 1.00 85.38 234 ALA A O 1
ATOM 1734 N N . LYS A 1 235 ? 21.432 -3.062 -3.805 1.00 85.75 235 LYS A N 1
ATOM 1735 C CA . LYS A 1 235 ? 21.931 -4.209 -4.569 1.00 85.75 235 LYS A CA 1
ATOM 1736 C C . LYS A 1 235 ? 20.850 -5.279 -4.597 1.00 85.75 235 LYS A C 1
ATOM 1738 O O . LYS A 1 235 ? 20.307 -5.598 -3.548 1.00 85.75 235 LYS A O 1
ATOM 1743 N N . LEU A 1 236 ? 20.572 -5.84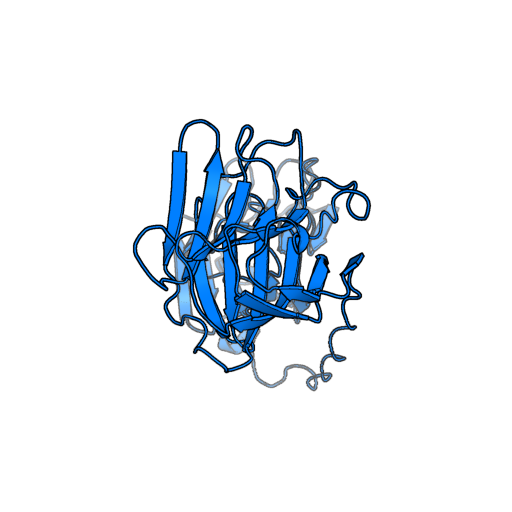4 -5.767 1.00 80.88 236 LEU A N 1
ATOM 1744 C CA . LEU A 1 236 ? 19.640 -6.957 -5.855 1.00 80.88 236 LEU A CA 1
ATOM 1745 C C . LEU A 1 236 ? 20.242 -8.231 -5.264 1.00 80.88 236 LEU A C 1
ATOM 1747 O O . LEU A 1 236 ? 21.398 -8.571 -5.520 1.00 80.88 236 LEU A O 1
ATOM 1751 N N . THR A 1 237 ? 19.405 -8.981 -4.556 1.00 77.00 237 THR A N 1
ATOM 1752 C CA . THR A 1 237 ? 19.729 -10.332 -4.076 1.00 77.00 237 THR A CA 1
ATOM 1753 C C . THR A 1 237 ? 19.813 -11.357 -5.212 1.00 77.00 237 THR A C 1
ATOM 1755 O O . THR A 1 237 ? 20.504 -12.363 -5.079 1.00 77.00 237 THR A O 1
ATOM 1758 N N . SER A 1 238 ? 19.169 -11.088 -6.355 1.00 75.62 238 SER A N 1
ATOM 1759 C CA . SER A 1 238 ? 19.213 -11.937 -7.550 1.00 75.62 238 SER A CA 1
ATOM 1760 C C . SER A 1 238 ? 19.421 -11.123 -8.833 1.00 75.62 238 SER A C 1
ATOM 1762 O O . SER A 1 238 ? 18.485 -10.631 -9.470 1.00 75.62 238 SER A O 1
ATOM 1764 N N . SER A 1 239 ? 20.683 -10.992 -9.242 1.00 75.69 239 SER A N 1
ATOM 1765 C CA . SER A 1 239 ? 21.030 -10.398 -10.537 1.00 75.69 239 SER A CA 1
ATOM 1766 C C . SER A 1 239 ? 20.460 -11.221 -11.709 1.00 75.69 239 SER A C 1
ATOM 1768 O O . SER A 1 239 ? 20.229 -12.429 -11.568 1.00 75.69 239 SER A O 1
ATOM 1770 N N . PRO A 1 240 ? 20.238 -10.598 -12.880 1.00 78.44 240 PRO A N 1
ATOM 1771 C CA . PRO A 1 240 ? 20.004 -11.330 -14.119 1.00 78.44 240 PRO A CA 1
ATOM 1772 C C . PRO A 1 240 ? 21.173 -12.280 -14.415 1.00 78.44 240 PRO A C 1
ATOM 1774 O O . PRO A 1 240 ? 22.337 -11.900 -14.278 1.00 78.44 240 PRO A O 1
ATOM 1777 N N . THR A 1 241 ? 20.865 -13.503 -14.843 1.00 84.19 241 THR A N 1
ATOM 1778 C CA . THR A 1 241 ? 21.873 -14.449 -15.335 1.00 84.19 241 THR A CA 1
ATOM 1779 C C . THR A 1 241 ? 22.152 -14.146 -16.803 1.00 84.19 241 THR A C 1
ATOM 1781 O O . THR A 1 241 ? 21.217 -13.989 -17.589 1.00 84.19 241 THR A O 1
ATOM 1784 N N . ALA A 1 242 ? 23.427 -14.061 -17.187 1.00 84.81 242 ALA A N 1
ATOM 1785 C CA . ALA A 1 242 ? 23.799 -13.790 -18.573 1.00 84.81 242 ALA A CA 1
ATOM 1786 C C . ALA A 1 242 ? 23.202 -14.842 -19.528 1.00 84.81 242 ALA A C 1
ATOM 1788 O O . ALA A 1 242 ? 23.227 -16.038 -19.242 1.00 84.81 242 ALA A O 1
ATOM 1789 N N . GLY A 1 243 ? 22.634 -14.390 -20.647 1.00 85.94 243 GLY A N 1
ATOM 1790 C CA . GLY A 1 243 ? 21.964 -15.223 -21.647 1.00 85.94 243 GLY A CA 1
ATOM 1791 C C . GLY A 1 243 ? 20.576 -15.740 -21.247 1.00 85.94 243 GLY A C 1
ATOM 1792 O O . GLY A 1 243 ? 19.873 -16.279 -22.101 1.00 85.94 243 GLY A O 1
ATOM 1793 N N . GLN A 1 244 ? 20.136 -15.546 -20.000 1.00 90.38 244 GLN A N 1
ATOM 1794 C CA . GLN A 1 244 ? 18.816 -15.971 -19.535 1.00 90.38 244 GLN A CA 1
ATOM 1795 C C . GLN A 1 244 ? 17.834 -14.796 -19.525 1.00 90.38 244 GLN A C 1
ATOM 1797 O O . GLN A 1 244 ? 18.147 -13.703 -19.053 1.00 90.38 244 GLN A O 1
ATOM 1802 N N . GLU A 1 245 ? 16.627 -15.025 -20.041 1.00 91.75 245 GLU A N 1
ATOM 1803 C CA . GLU A 1 245 ? 15.534 -14.062 -19.915 1.00 91.75 245 GLU A CA 1
ATOM 1804 C C . GLU A 1 245 ? 14.917 -14.146 -18.510 1.00 91.75 245 GLU A C 1
ATOM 1806 O O . GLU A 1 245 ? 14.730 -15.230 -17.956 1.00 91.75 245 GLU A O 1
ATOM 1811 N N . SER A 1 246 ? 14.612 -13.000 -17.911 1.00 89.88 246 SER A N 1
ATOM 1812 C CA . SER A 1 246 ? 13.947 -12.893 -16.609 1.00 89.88 246 SER A CA 1
ATOM 1813 C C . SER A 1 246 ? 12.882 -11.802 -16.653 1.00 89.88 246 SER A C 1
ATOM 1815 O O . SER A 1 246 ? 13.052 -10.790 -17.344 1.00 89.88 246 SER A O 1
ATOM 1817 N N . LYS A 1 247 ? 11.779 -12.002 -15.924 1.00 92.12 247 LYS A N 1
ATOM 1818 C CA . LYS A 1 247 ? 10.685 -11.028 -15.841 1.00 92.12 247 LYS A CA 1
ATOM 1819 C C . LYS A 1 247 ? 10.810 -10.233 -14.557 1.00 92.12 247 LYS A C 1
ATOM 1821 O O . LYS A 1 247 ? 10.981 -10.807 -13.486 1.00 92.12 247 LYS A O 1
ATOM 1826 N N . TYR A 1 248 ? 10.679 -8.921 -14.665 1.00 91.12 248 TYR A N 1
ATOM 1827 C CA . TYR A 1 248 ? 10.766 -8.016 -13.534 1.00 91.12 248 TYR A CA 1
ATOM 1828 C C . TYR A 1 248 ? 9.533 -7.127 -13.450 1.00 91.12 248 TYR A C 1
ATOM 1830 O O . TYR A 1 248 ? 8.944 -6.767 -14.469 1.00 91.12 248 TYR A O 1
ATOM 1838 N N . LEU A 1 249 ? 9.177 -6.761 -12.222 1.00 90.00 249 LEU A N 1
ATOM 1839 C CA . LEU A 1 249 ? 8.243 -5.684 -11.921 1.00 90.00 249 LEU A CA 1
ATOM 1840 C C . LEU A 1 249 ? 8.947 -4.719 -10.976 1.00 90.00 249 LEU A C 1
ATOM 1842 O O . LEU A 1 249 ? 9.289 -5.091 -9.858 1.00 90.00 249 LEU A O 1
ATOM 1846 N N . PHE A 1 250 ? 9.170 -3.495 -11.427 1.00 88.50 250 PHE A N 1
ATOM 1847 C CA . PHE A 1 250 ? 9.660 -2.413 -10.589 1.00 88.50 250 PHE A CA 1
ATOM 1848 C C . PHE A 1 250 ? 8.495 -1.515 -10.211 1.00 88.50 250 PHE A C 1
ATOM 1850 O O . PHE A 1 250 ? 7.829 -0.997 -11.098 1.00 88.50 250 PHE A O 1
ATOM 1857 N N . ALA A 1 251 ? 8.248 -1.322 -8.924 1.00 88.00 251 ALA A N 1
ATOM 1858 C CA . ALA A 1 251 ? 7.140 -0.518 -8.441 1.00 88.00 251 ALA A CA 1
ATOM 1859 C C . ALA A 1 251 ? 7.632 0.555 -7.471 1.00 88.00 251 ALA A C 1
ATOM 1861 O O . ALA A 1 251 ? 8.521 0.312 -6.657 1.00 88.00 251 ALA A O 1
ATOM 1862 N N . SER A 1 252 ? 7.015 1.730 -7.529 1.00 84.94 252 SER A N 1
ATOM 1863 C CA . SER A 1 252 ? 7.071 2.731 -6.474 1.00 84.94 252 SER A CA 1
ATOM 1864 C C . SER A 1 252 ? 5.670 2.989 -5.961 1.00 84.94 252 SER A C 1
ATOM 1866 O O . SER A 1 252 ? 4.743 3.179 -6.745 1.00 84.94 252 SER A O 1
ATOM 1868 N N . THR A 1 253 ? 5.522 3.058 -4.644 1.00 77.12 253 THR A N 1
ATOM 1869 C CA . THR A 1 253 ? 4.260 3.426 -3.996 1.00 77.12 253 THR A CA 1
ATOM 1870 C C . THR A 1 253 ? 4.178 4.923 -3.677 1.00 77.12 253 THR A C 1
ATOM 1872 O O . THR A 1 253 ? 3.314 5.358 -2.922 1.00 77.12 253 THR A O 1
ATOM 1875 N N . GLY A 1 254 ? 5.080 5.740 -4.231 1.00 74.69 254 GLY A N 1
ATOM 1876 C CA . GLY A 1 254 ? 5.244 7.127 -3.801 1.00 74.69 254 GLY A CA 1
ATOM 1877 C C . GLY A 1 254 ? 5.929 7.222 -2.431 1.00 74.69 254 GLY A C 1
ATOM 1878 O O . GLY A 1 254 ? 6.296 6.224 -1.812 1.00 74.69 254 GLY A O 1
ATOM 1879 N N . GLY A 1 255 ? 6.210 8.445 -1.973 1.00 77.75 255 GLY A N 1
ATOM 1880 C CA . GLY A 1 255 ? 6.788 8.674 -0.637 1.00 77.75 255 GLY A CA 1
ATOM 1881 C C . GLY A 1 255 ? 8.186 8.079 -0.394 1.00 77.75 255 GLY A C 1
ATOM 1882 O O . GLY A 1 255 ? 8.614 7.993 0.752 1.00 77.75 255 GLY A O 1
ATOM 1883 N N . GLY A 1 256 ? 8.908 7.677 -1.446 1.00 79.06 256 GLY A N 1
ATOM 1884 C CA . GLY A 1 256 ? 10.248 7.093 -1.328 1.00 79.06 256 GLY A CA 1
ATOM 1885 C C . GLY A 1 256 ? 10.259 5.592 -1.031 1.00 79.06 256 GLY A C 1
ATOM 1886 O O . GLY A 1 256 ? 11.253 5.087 -0.522 1.00 79.06 256 GLY A O 1
ATOM 1887 N N . GLN A 1 257 ? 9.184 4.868 -1.327 1.00 84.69 257 GLN A N 1
ATOM 1888 C CA . GLN A 1 257 ? 9.153 3.407 -1.259 1.00 84.69 257 GLN A CA 1
ATOM 1889 C C . GLN A 1 257 ? 9.265 2.807 -2.663 1.00 84.69 257 GLN A C 1
ATOM 1891 O O . GLN A 1 257 ? 8.587 3.256 -3.596 1.00 84.69 257 GLN A O 1
ATOM 1896 N N . TYR A 1 258 ? 10.145 1.816 -2.813 1.00 86.12 258 TYR A N 1
ATOM 1897 C CA . TYR A 1 258 ? 10.400 1.137 -4.080 1.00 86.12 258 TYR A CA 1
ATOM 1898 C C . TYR A 1 258 ? 10.600 -0.359 -3.872 1.00 86.12 258 TYR A C 1
ATOM 1900 O O . TYR A 1 258 ? 11.467 -0.761 -3.105 1.00 86.12 258 TYR A O 1
ATOM 1908 N N . ALA A 1 259 ? 9.885 -1.165 -4.646 1.00 87.38 259 ALA A N 1
ATOM 1909 C CA . ALA A 1 259 ? 9.993 -2.613 -4.637 1.00 87.38 259 ALA A CA 1
ATOM 1910 C C . ALA A 1 259 ? 10.374 -3.133 -6.023 1.00 87.38 259 ALA A C 1
ATOM 1912 O O . ALA A 1 259 ? 9.963 -2.601 -7.057 1.00 87.38 259 ALA A O 1
ATOM 1913 N N . LEU A 1 260 ? 11.154 -4.206 -6.044 1.00 87.62 260 LEU A N 1
ATOM 1914 C CA . LEU A 1 260 ? 11.519 -4.922 -7.250 1.00 87.62 260 LEU A CA 1
ATOM 1915 C C . LEU A 1 260 ? 11.199 -6.396 -7.076 1.00 87.62 260 LEU A C 1
ATOM 1917 O O . LEU A 1 260 ? 11.657 -7.045 -6.133 1.00 87.62 260 LEU A O 1
ATOM 1921 N N . TYR A 1 261 ? 10.447 -6.921 -8.031 1.00 88.44 261 TYR A N 1
ATOM 1922 C CA . TYR A 1 261 ? 10.066 -8.318 -8.102 1.00 88.44 261 TYR A CA 1
ATOM 1923 C C . TYR A 1 261 ? 10.743 -8.975 -9.299 1.00 88.44 261 TYR A C 1
ATOM 1925 O O . TYR A 1 261 ? 10.888 -8.344 -10.347 1.00 88.44 261 TYR A O 1
ATOM 1933 N N . LYS A 1 262 ? 11.120 -10.244 -9.152 1.00 88.94 262 LYS A N 1
ATOM 1934 C CA . LYS A 1 262 ? 11.604 -11.116 -10.223 1.00 88.94 262 LYS A CA 1
ATOM 1935 C C . LYS A 1 262 ? 10.704 -12.341 -10.283 1.00 88.94 262 LYS A C 1
ATOM 1937 O O . LYS A 1 262 ? 10.520 -13.010 -9.271 1.00 88.94 262 LYS A O 1
ATOM 1942 N N . ASP A 1 263 ? 10.118 -12.599 -11.447 1.00 86.25 263 ASP A N 1
ATOM 1943 C CA . ASP A 1 263 ? 9.224 -13.739 -11.686 1.00 86.25 263 ASP A CA 1
ATOM 1944 C C . ASP A 1 263 ? 8.103 -13.862 -10.625 1.00 86.25 263 ASP A C 1
ATOM 1946 O O . ASP A 1 263 ? 7.708 -14.951 -10.220 1.00 86.25 263 ASP A O 1
ATOM 1950 N N . GLY A 1 264 ? 7.597 -12.712 -10.158 1.00 81.44 264 GLY A N 1
ATOM 1951 C CA . GLY A 1 264 ? 6.536 -12.605 -9.149 1.00 81.44 264 GLY A CA 1
ATOM 1952 C C . GLY A 1 264 ? 7.004 -12.610 -7.688 1.00 81.44 264 GLY A C 1
ATOM 1953 O O . GLY A 1 264 ? 6.222 -12.252 -6.812 1.00 81.44 264 GLY A O 1
ATOM 1954 N N . ALA A 1 265 ? 8.265 -12.943 -7.402 1.00 81.75 265 ALA A N 1
ATOM 1955 C CA . ALA A 1 265 ? 8.822 -12.913 -6.050 1.00 81.75 265 ALA A CA 1
ATOM 1956 C C . ALA A 1 265 ? 9.491 -11.564 -5.748 1.00 81.75 265 ALA A C 1
ATOM 1958 O O . ALA A 1 265 ? 10.202 -11.026 -6.596 1.00 81.75 265 ALA A O 1
ATOM 1959 N N . LEU A 1 266 ? 9.302 -11.022 -4.540 1.00 83.56 266 LEU A N 1
ATOM 1960 C CA . LEU A 1 266 ? 10.016 -9.823 -4.086 1.00 83.56 266 LEU A CA 1
ATOM 1961 C C . LEU A 1 266 ? 11.510 -10.145 -3.954 1.00 83.56 266 LEU A C 1
ATOM 1963 O O . LEU A 1 266 ? 11.882 -11.054 -3.216 1.00 83.56 266 LEU A O 1
ATOM 1967 N N . VAL A 1 267 ? 12.363 -9.400 -4.656 1.00 84.69 267 VAL A N 1
ATOM 1968 C CA . VAL A 1 267 ? 13.824 -9.604 -4.631 1.00 84.69 267 VAL A CA 1
ATOM 1969 C C . VAL A 1 267 ? 14.582 -8.444 -4.008 1.00 84.69 267 VAL A C 1
ATOM 1971 O O . VAL A 1 267 ? 15.710 -8.632 -3.552 1.00 84.69 267 VAL A O 1
ATOM 1974 N N . GLN A 1 268 ? 13.986 -7.253 -3.987 1.00 86.38 268 GLN A N 1
ATOM 1975 C CA . GLN A 1 268 ? 14.550 -6.099 -3.306 1.00 86.38 268 GLN A CA 1
ATOM 1976 C C . GLN A 1 268 ? 13.450 -5.119 -2.906 1.00 86.38 268 GLN A C 1
ATOM 1978 O O . GLN A 1 268 ? 12.535 -4.861 -3.683 1.00 86.38 268 GLN A O 1
ATOM 1983 N N . ASP A 1 269 ? 13.605 -4.526 -1.729 1.00 88.62 269 ASP A N 1
ATOM 1984 C CA . ASP A 1 269 ? 12.837 -3.369 -1.274 1.00 88.62 269 ASP A CA 1
ATOM 1985 C C . ASP A 1 269 ? 13.814 -2.249 -0.883 1.00 88.62 269 ASP A C 1
ATOM 1987 O O . ASP A 1 269 ? 14.969 -2.500 -0.511 1.00 88.62 269 ASP A O 1
ATOM 1991 N N . MET A 1 270 ? 13.383 -1.004 -1.026 1.00 81.69 270 MET A N 1
ATOM 1992 C CA . MET A 1 270 ? 14.091 0.175 -0.567 1.00 81.69 270 MET A CA 1
ATOM 1993 C C . MET A 1 270 ? 13.099 1.164 0.034 1.00 81.69 270 MET A C 1
ATOM 1995 O O . MET A 1 270 ? 12.391 1.890 -0.667 1.00 81.69 270 MET A O 1
ATOM 1999 N N . GLU A 1 271 ? 13.145 1.250 1.356 1.00 83.19 271 GLU A N 1
ATOM 2000 C CA . GLU A 1 271 ? 12.439 2.265 2.118 1.00 83.19 271 GLU A CA 1
ATOM 2001 C C . GLU A 1 271 ? 13.244 3.565 2.209 1.00 83.19 271 GLU A C 1
ATOM 2003 O O . GLU A 1 271 ? 14.485 3.580 2.200 1.00 83.19 271 GLU A O 1
ATOM 2008 N N . ASN A 1 272 ? 12.532 4.685 2.366 1.00 80.06 272 ASN A N 1
ATOM 2009 C CA . ASN A 1 272 ? 13.125 6.018 2.506 1.00 80.06 272 ASN A CA 1
ATOM 2010 C C . ASN A 1 272 ? 14.089 6.358 1.353 1.00 80.06 272 ASN A C 1
ATOM 2012 O O . ASN A 1 272 ? 15.119 7.018 1.537 1.00 80.06 272 ASN A O 1
ATOM 2016 N N . ALA A 1 273 ? 13.803 5.837 0.165 1.00 81.75 273 ALA A N 1
ATOM 2017 C CA . ALA A 1 273 ? 14.498 6.178 -1.052 1.00 81.75 273 ALA A CA 1
ATOM 2018 C C . ALA A 1 273 ? 14.319 7.662 -1.370 1.00 81.75 273 ALA A C 1
ATOM 2020 O O . ALA A 1 273 ? 13.386 8.332 -0.919 1.00 81.75 273 ALA A O 1
ATOM 2021 N N . ILE A 1 274 ? 15.237 8.185 -2.171 1.00 80.62 274 ILE A N 1
ATOM 2022 C CA . ILE A 1 274 ? 15.147 9.572 -2.604 1.00 80.62 274 ILE A CA 1
ATOM 2023 C C . ILE A 1 274 ? 13.983 9.659 -3.585 1.00 80.62 274 ILE A C 1
ATOM 2025 O O . ILE A 1 274 ? 13.904 8.845 -4.499 1.00 80.62 274 ILE A O 1
ATOM 2029 N N . VAL A 1 275 ? 13.092 10.633 -3.392 1.00 78.94 275 VAL A N 1
ATOM 2030 C CA . VAL A 1 275 ? 12.092 11.013 -4.395 1.00 78.94 275 VAL A CA 1
ATOM 2031 C C . VAL A 1 275 ? 12.761 12.036 -5.319 1.00 78.94 275 VAL A C 1
ATOM 2033 O O . VAL A 1 275 ? 13.112 13.125 -4.851 1.00 78.94 275 VAL A O 1
ATOM 2036 N N . PRO A 1 276 ? 13.042 11.688 -6.583 1.00 69.44 276 PRO A N 1
ATOM 2037 C CA . PRO A 1 276 ? 13.597 12.626 -7.547 1.00 69.44 276 PRO A CA 1
ATOM 2038 C C . PRO A 1 276 ? 12.665 13.817 -7.801 1.00 69.44 276 PRO A C 1
ATOM 2040 O O . PRO A 1 276 ? 11.458 13.748 -7.567 1.00 69.44 276 PRO A O 1
ATOM 2043 N N . SER A 1 277 ? 13.240 14.946 -8.223 1.00 68.38 277 SER A N 1
ATOM 2044 C CA . SER A 1 277 ? 12.466 16.175 -8.430 1.00 68.38 277 SER A CA 1
ATOM 2045 C C . SER A 1 277 ? 11.689 16.163 -9.755 1.00 68.38 277 SER A C 1
ATOM 2047 O O . SER A 1 277 ? 11.961 15.359 -10.642 1.00 68.38 277 SER A O 1
ATOM 2049 N N . GLN A 1 278 ? 10.673 17.028 -9.860 1.00 63.12 278 GLN A N 1
ATOM 2050 C CA . GLN A 1 278 ? 9.646 16.954 -10.907 1.00 63.12 278 GLN A CA 1
ATOM 2051 C C . GLN A 1 278 ? 10.108 17.359 -12.314 1.00 63.12 278 GLN A C 1
ATOM 2053 O O . GLN A 1 278 ? 9.459 16.961 -13.284 1.00 63.12 278 GLN A O 1
ATOM 2058 N N . ALA A 1 279 ? 11.166 18.155 -12.459 1.00 53.50 279 ALA A N 1
ATOM 2059 C CA . ALA A 1 279 ? 11.496 18.739 -13.751 1.00 53.50 279 ALA A CA 1
ATOM 2060 C C . ALA A 1 279 ? 12.417 17.832 -14.603 1.00 53.50 279 ALA A C 1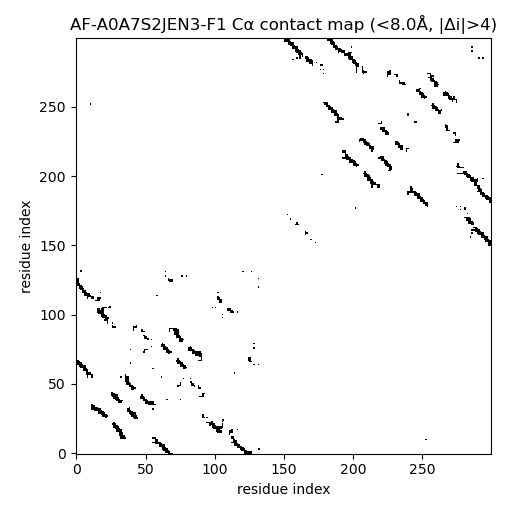
ATOM 2062 O O . ALA A 1 279 ? 13.229 17.033 -14.128 1.00 53.50 279 ALA A O 1
ATOM 2063 N N . GLY A 1 280 ? 12.181 17.878 -15.919 1.00 59.34 280 GLY A N 1
ATOM 2064 C CA . GLY A 1 280 ? 12.972 17.149 -16.911 1.00 59.34 280 GLY A CA 1
ATOM 2065 C C . GLY A 1 280 ? 12.823 15.623 -16.892 1.00 59.34 280 GLY A C 1
ATOM 2066 O O . GLY A 1 280 ? 13.791 14.935 -17.211 1.00 59.34 280 GLY A O 1
ATOM 2067 N N . SER A 1 281 ? 11.653 15.088 -16.522 1.00 65.44 281 SER A N 1
ATOM 2068 C CA . SER A 1 281 ? 11.404 13.637 -16.510 1.00 65.44 281 SER A CA 1
ATOM 2069 C C . SER A 1 281 ? 11.652 13.026 -17.892 1.00 65.44 281 SER A C 1
ATOM 2071 O O . SER A 1 281 ? 10.879 13.261 -18.817 1.00 65.44 281 SER A O 1
ATOM 2073 N N . LYS A 1 282 ? 12.729 12.247 -18.034 1.00 77.50 282 LYS A N 1
ATOM 2074 C CA . LYS A 1 282 ? 12.982 11.420 -19.216 1.00 77.50 282 LYS A CA 1
ATOM 2075 C C . LYS A 1 282 ? 12.779 9.957 -18.880 1.00 77.50 282 LYS A C 1
ATOM 2077 O O . LYS A 1 282 ? 13.111 9.532 -17.775 1.00 77.50 282 LYS A O 1
ATOM 2082 N N . LEU A 1 283 ? 12.268 9.199 -19.843 1.00 81.06 283 LEU A N 1
ATOM 2083 C CA . LEU A 1 283 ? 12.298 7.743 -19.810 1.00 81.06 283 LEU A CA 1
ATOM 2084 C C . LEU A 1 283 ? 13.280 7.264 -20.872 1.00 81.06 283 LEU A C 1
ATOM 2086 O O . LEU A 1 283 ? 13.026 7.381 -22.070 1.00 81.06 283 LEU A O 1
ATOM 2090 N N . VAL A 1 284 ? 14.402 6.726 -20.410 1.00 82.75 284 VAL A N 1
ATOM 2091 C CA . VAL A 1 284 ? 15.487 6.245 -21.264 1.00 82.75 284 VAL A CA 1
ATOM 2092 C C . VAL A 1 284 ? 15.612 4.740 -21.099 1.00 82.75 284 VAL A C 1
ATOM 2094 O O . VAL A 1 284 ? 15.715 4.268 -19.968 1.00 82.75 284 VAL A O 1
ATOM 2097 N N . LEU A 1 285 ? 15.638 3.994 -22.206 1.00 84.12 285 LEU A N 1
ATOM 2098 C CA . LEU A 1 285 ? 15.872 2.547 -22.203 1.00 84.12 285 LEU A CA 1
ATOM 2099 C C . LEU A 1 285 ? 17.273 2.204 -22.724 1.00 84.12 285 LEU A C 1
ATOM 2101 O O . LEU A 1 285 ? 17.700 2.731 -23.750 1.00 84.12 285 LEU A O 1
ATOM 2105 N N . GLY A 1 286 ? 17.958 1.289 -22.034 1.00 78.75 286 GLY A N 1
ATOM 2106 C CA . GLY A 1 286 ? 19.194 0.653 -22.503 1.00 78.75 286 GLY A CA 1
ATOM 2107 C C . GLY A 1 286 ? 20.406 1.576 -22.659 1.00 78.75 286 GLY A C 1
ATOM 2108 O O . GLY A 1 286 ? 21.184 1.415 -23.597 1.00 78.75 286 GLY A O 1
ATOM 2109 N N . SER A 1 287 ? 20.591 2.541 -21.756 1.00 82.12 287 SER A N 1
ATOM 2110 C CA . SER A 1 287 ? 21.748 3.446 -21.773 1.00 82.12 287 SER A CA 1
ATOM 2111 C C . SER A 1 287 ? 22.978 2.851 -21.066 1.00 82.12 287 SER A C 1
ATOM 2113 O O . SER A 1 287 ? 22.941 1.752 -20.509 1.00 82.12 287 SER A O 1
ATOM 2115 N N . GLY A 1 288 ? 24.117 3.552 -21.123 1.00 79.69 288 GLY A N 1
ATOM 2116 C CA . GLY A 1 288 ? 25.337 3.145 -20.408 1.00 79.69 288 GLY A CA 1
ATOM 2117 C C . GLY A 1 288 ? 25.979 1.851 -20.922 1.00 79.69 288 GLY A C 1
ATOM 2118 O O . GLY A 1 288 ? 26.647 1.147 -20.173 1.00 79.69 288 GLY A O 1
ATOM 2119 N N . GLY A 1 289 ? 25.755 1.513 -22.194 1.00 82.19 289 GLY A N 1
ATOM 2120 C CA . GLY A 1 289 ? 26.372 0.360 -22.846 1.00 82.19 289 GLY A CA 1
ATOM 2121 C C . GLY A 1 289 ? 25.645 -0.973 -22.653 1.00 82.19 289 GLY A C 1
ATOM 2122 O O . GLY A 1 289 ? 26.225 -2.019 -22.938 1.00 82.19 289 GLY A O 1
ATOM 2123 N N . PHE A 1 290 ? 24.389 -0.961 -22.193 1.00 83.38 290 PHE A N 1
ATOM 2124 C CA . PHE A 1 290 ? 23.577 -2.171 -22.048 1.00 83.38 290 PHE A CA 1
ATOM 2125 C C . PHE A 1 290 ? 23.611 -3.056 -23.307 1.00 83.38 290 PHE A C 1
ATOM 2127 O O . PHE A 1 290 ? 23.247 -2.611 -24.394 1.00 83.38 290 PHE A O 1
ATOM 2134 N N . ARG A 1 291 ? 24.026 -4.321 -23.142 1.00 86.88 291 ARG A N 1
ATOM 2135 C CA . ARG A 1 291 ? 24.009 -5.338 -24.200 1.00 86.88 291 ARG A CA 1
ATOM 2136 C C . ARG A 1 291 ? 23.032 -6.447 -23.865 1.00 86.88 291 ARG A C 1
ATOM 2138 O O . ARG A 1 291 ? 23.239 -7.197 -22.907 1.00 86.88 291 ARG A O 1
ATOM 2145 N N . GLY A 1 292 ? 21.987 -6.572 -24.663 1.00 88.94 292 GLY A N 1
ATOM 2146 C CA . GLY A 1 292 ? 20.979 -7.592 -24.456 1.00 88.94 292 GLY A CA 1
ATOM 2147 C C . GLY A 1 292 ? 19.658 -7.240 -25.102 1.00 88.94 292 GLY A C 1
ATOM 2148 O O . GLY A 1 292 ? 19.585 -6.486 -26.069 1.00 88.94 292 GLY A O 1
ATOM 2149 N N . ILE A 1 293 ? 18.596 -7.811 -24.556 1.00 89.94 293 ILE A N 1
ATOM 2150 C CA . ILE A 1 293 ? 17.254 -7.654 -25.081 1.00 89.94 293 ILE A CA 1
ATOM 2151 C C . ILE A 1 293 ? 16.330 -7.181 -23.966 1.00 89.94 293 ILE A C 1
ATOM 2153 O O . ILE A 1 293 ? 16.292 -7.788 -22.897 1.00 89.94 293 ILE A O 1
ATOM 2157 N N . LEU A 1 294 ? 15.566 -6.125 -24.237 1.00 89.75 294 LEU A N 1
ATOM 2158 C CA . LEU A 1 294 ? 14.468 -5.660 -23.393 1.00 89.75 294 LEU A CA 1
ATOM 2159 C C . LEU A 1 294 ? 13.162 -5.833 -24.175 1.00 89.75 294 LEU A C 1
ATOM 2161 O O . LEU A 1 294 ? 13.087 -5.421 -25.328 1.00 89.75 294 LEU A O 1
ATOM 2165 N N . LYS A 1 295 ? 12.140 -6.449 -23.581 1.00 91.81 295 LYS A N 1
ATOM 2166 C CA . LYS A 1 295 ? 10.824 -6.673 -24.209 1.00 91.81 295 LYS A CA 1
ATOM 2167 C C . LYS A 1 295 ? 9.705 -6.453 -23.205 1.00 91.81 295 LYS A C 1
ATOM 2169 O O . LYS A 1 295 ? 9.940 -6.455 -21.997 1.00 91.81 295 LYS A O 1
ATOM 2174 N N . ASN A 1 296 ? 8.478 -6.360 -23.717 1.00 90.06 296 ASN A N 1
ATOM 2175 C CA . ASN A 1 296 ? 7.253 -6.328 -22.914 1.00 90.06 296 ASN A CA 1
ATOM 2176 C C . ASN A 1 296 ? 7.281 -5.231 -21.843 1.00 90.06 296 ASN A C 1
ATOM 2178 O O . ASN A 1 296 ? 6.855 -5.475 -20.716 1.00 90.06 296 ASN A O 1
ATOM 2182 N N . VAL A 1 297 ? 7.827 -4.058 -22.174 1.00 88.94 297 VAL A N 1
ATOM 2183 C CA . VAL A 1 297 ? 7.927 -2.954 -21.220 1.00 88.94 297 VAL A CA 1
ATOM 2184 C C . VAL A 1 297 ? 6.547 -2.316 -21.094 1.00 88.94 297 VAL A C 1
ATOM 2186 O O . VAL A 1 297 ? 6.044 -1.716 -22.044 1.00 88.94 297 VAL A O 1
ATOM 2189 N N . LYS A 1 298 ? 5.919 -2.493 -19.936 1.00 89.44 298 LYS A N 1
ATOM 2190 C CA . LYS A 1 298 ? 4.553 -2.064 -19.630 1.00 89.44 298 LYS A CA 1
ATOM 2191 C C . LYS A 1 298 ? 4.572 -1.148 -18.420 1.00 89.44 298 LYS A C 1
ATOM 2193 O O . LYS A 1 298 ? 5.145 -1.523 -17.399 1.00 89.44 298 LYS A O 1
ATOM 2198 N N . PHE A 1 299 ? 3.930 0.005 -18.535 1.00 86.25 299 PHE A N 1
ATOM 2199 C CA . PHE A 1 299 ? 3.798 0.969 -17.446 1.00 86.25 299 PHE A CA 1
ATOM 2200 C C . PHE A 1 299 ? 2.382 0.935 -16.887 1.00 86.25 299 PHE A C 1
ATOM 2202 O O . PHE A 1 299 ? 1.434 0.872 -17.666 1.00 86.25 299 PHE A O 1
ATOM 2209 N N . PHE A 1 300 ? 2.259 0.983 -15.565 1.00 85.50 300 PHE A N 1
ATOM 2210 C CA . PHE A 1 300 ? 1.011 1.003 -14.804 1.00 85.50 300 PHE A CA 1
ATOM 2211 C C . PHE A 1 300 ? 1.007 2.200 -13.858 1.00 85.50 300 PHE A C 1
ATOM 2213 O O . PHE A 1 300 ? 2.094 2.510 -13.304 1.00 85.50 300 PHE A O 1
#

Solvent-accessible surface area (backbone atoms only — not comparable to full-atom values): 15803 Å² total; per-residue (Å²): 43,25,42,30,32,35,39,27,26,64,46,58,50,71,68,18,12,56,32,24,36,18,44,74,100,43,50,32,40,38,33,25,30,44,80,36,15,38,35,43,34,29,33,48,102,58,78,35,70,35,63,18,78,72,68,37,52,71,71,40,77,45,42,38,38,40,32,25,36,97,84,3,34,28,39,36,28,47,76,87,39,84,57,29,69,27,77,86,36,49,60,71,78,97,63,85,60,84,40,79,36,68,35,26,46,85,56,92,80,71,39,52,51,42,64,48,78,42,78,76,43,81,41,90,46,55,72,53,65,65,76,71,64,42,86,85,56,70,80,80,70,76,73,73,75,76,75,82,81,74,55,82,47,74,45,80,58,47,76,26,85,28,46,81,86,52,42,45,76,46,38,88,82,50,89,74,81,75,66,79,35,36,35,40,36,34,34,41,25,40,64,47,76,36,59,39,10,25,56,35,37,42,28,25,92,81,39,5,27,42,35,38,27,25,38,83,88,40,67,53,32,29,43,35,22,21,40,83,86,52,76,48,74,46,72,46,79,68,54,85,50,71,72,37,76,47,43,37,38,41,34,32,71,26,93,19,36,38,39,33,26,47,78,85,41,83,49,39,74,38,75,80,39,52,70,45,49,86,59,70,62,32,38,40,33,31,38,51,37,22,22,30,37,40,33,68,33,32,34,75

Radius of gyration: 23.16 Å; Cα contacts (8 Å, |Δi|>4): 803; chains: 1; bounding box: 58×40×62 Å

Mean predicted aligned error: 14.3 Å

Secondary structure (DSSP, 8-state):
-EEEEEEEEEE--TT-EEEEEEETTEEEEEEEEETTEEEEEEESSSEEEEEETT---BT-EEEEEEEE-TT--EEEEETTEEEEEETT--PPP----SEEEESB-SSTT--B-EEEEEEEEEESS---HHHHS-TTS----PPPPPPPPPPSEEE--EEEES-GGG-EE-TTT--S-GGG-EEEEEEEEEEEPPTT-EEEEEEETTTEEEEEEEPTTSS-EEEEEEETTEEEEEE-SSPPPTT-EEEEEEEEEETTEEEEEETTEEEEEETT-----STT-EEEEEETT-EEEEEEEEE-

Foldseek 3Di:
DKKKWKWAFQFQPAPFFQKWWAAAPFQIWTWGGHPQKIKTWGGHVHIFIKIQHNLHDHRDIWIWMWFAAPQAKIFIDINQHTRIIDHPGDDGDPDDTPDTDGQAYPDPPGRGGHTDMGLIDDDPHGDHPCVSDPPVPDDPPPPDPDPDDAFPDWDFWWFFQQDPVNKDWCVVVDDDFPAQKKKKKKKWAFQDADAPKWQKWWFDPAQWIWTWGHHHPDQFTWTWTDGPPDIDIDTWPDGHDHRDMWIKMWIDNHPQWIWMDIPNHTGDITHPHDRTDGPPTIIIGTHPRGGTTMGGTGMD

Sequence (300 aa):
MSFAFTARWDMPIRGAPVIDFANGASDGIVVKASGGSLEFCVENSHTACVTAGGAVSPNQEGKYLVTVTKHGEMSIYHNGQLAAEEVQGRVPAKVQRFHYWVGKSNTASGLVHHGQIKDLKIFKGAVRWADAFSADALPAVPLPPLPPVDPAFMLAGGVFSGNASDVADASSVYAGPIWSGFAVAFSVRMDSAVNQAKLFELGSPLEGYSAIGTSSGGIEFKMATSNRRRTRTAKLTSSPTAGQESKYLFASTGGGQYALYKDGALVQDMENAIVPSQAGSKLVLGSGGFRGILKNVKFF

pLDDT: mean 83.85, std 12.14, range [37.59, 98.56]

InterPro domains:
  IPR013320 Concanavalin A-like lectin/glucanase domain superfamily [SSF49899] (3-126)
  IPR013320 Concanavalin A-like lectin/glucanase domain superfamily [SSF49899] (160-299)